Protein AF-A0A0F9CEY2-F1 (afdb_monomer_lite)

Sequence (272 aa):
MTRTRHDFRGGYATELAPEQMDANMVLLGRNYHYKGALKKRPGWTNLSTHATSNKTSRGHERVFINGAWTTITAFDISGSVKFWRGDTGAYTEITDEDSAAFTWTTGTNVEMVAFGDKVLCVNGTDKPVVIYYDSAFIVKDLEQYDVRTRGNDEWYAGQWDDSETPEFVDDTTDAQSTTENDFAIATATNNDGFYVAGVAPFTKVTLKGATDLGATIVATYEYYAGNGTWTAVTLVTTPDWIAAEADRTIEFNIPLDSAGALAWKKWGDVDP

Foldseek 3Di:
DDDDFDDQQFDDDDPDDPVPDDPVRRPDDPQWGDDPHTHRHQDDPPVDPDPPVFWDWQDWDWECAPNDTWIWTWIDGPQWTFIWIDDRPDIDTAEAPVNHGDTDGPDFHWDWDDDHQKIWIDGLGDAIWIWHDDPHTHIDHPVVPPPDDDDLVFKFKWKAQPPDVVRTDGDSVQQPDPPHPPRDQADPDPPIGMDMAGQDDDFKDKDAFDAAPDDDDDDFAWAQFPVRDTDGFDWPDAFDNHDGTGITMTGGDQDADPVRHGGGDHPVVDDD

Secondary structure (DSSP, 8-state):
---PPP--SS----SS-GGGS-TTTT-S--SEEESSSEEEPP--GGGS----TTEEEEEEEEEEETTEEEEEEEEEETTEEEEEEE-SS-EEEPB-TTSPPP-EETTPPPEEEEETTEEEEE-SSSPPEEEEESSSEEEEEGGGG--PPPPGGGEEEEEE-TTSSSSEEE-HHHHH-SS-----S--SSTT-EEEEEESS--SEEEEEEEPP--S------EEEBTTS-EEE--EEE---SSSSSEEEEEEEPPPB-TTSSB-BPPTTSS--

pLDDT: mean 77.73, std 18.39, range [31.81, 95.25]

Radius of gyration: 25.57 Å; chains: 1; bounding box: 52×46×78 Å

Organism: NCBI:txid412755

Structure (mmCIF, N/CA/C/O backbone):
data_AF-A0A0F9CEY2-F1
#
_entry.id   AF-A0A0F9CEY2-F1
#
loop_
_atom_site.group_PDB
_atom_site.id
_atom_site.type_symbol
_atom_site.label_atom_id
_atom_site.label_alt_id
_atom_site.label_comp_id
_atom_site.label_asym_id
_atom_site.label_entity_id
_atom_site.label_seq_id
_atom_site.pdbx_PDB_ins_code
_atom_site.Cartn_x
_atom_site.Cartn_y
_atom_site.Cartn_z
_atom_site.occupancy
_atom_site.B_iso_or_equiv
_atom_site.auth_seq_id
_atom_site.auth_comp_id
_atom_site.auth_asym_id
_atom_site.auth_atom_id
_atom_site.pdbx_PDB_model_num
ATOM 1 N N . MET A 1 1 ? -0.622 13.822 -48.828 1.00 39.16 1 MET A N 1
ATOM 2 C CA . MET A 1 1 ? 0.612 14.494 -48.358 1.00 39.16 1 MET A CA 1
ATOM 3 C C . MET A 1 1 ? 1.117 13.776 -47.118 1.00 39.16 1 MET A C 1
ATOM 5 O O . MET A 1 1 ? 0.512 13.895 -46.059 1.00 39.16 1 MET A O 1
ATOM 9 N N . THR A 1 2 ? 2.177 12.988 -47.252 1.00 31.81 2 THR A N 1
ATOM 10 C CA . THR A 1 2 ? 2.773 12.237 -46.141 1.00 31.81 2 THR A CA 1
ATOM 11 C C . THR A 1 2 ? 3.726 13.174 -45.406 1.00 31.81 2 THR A C 1
ATOM 13 O O . THR A 1 2 ? 4.768 13.533 -45.941 1.00 31.81 2 THR A O 1
ATOM 16 N N . ARG A 1 3 ? 3.346 13.661 -44.218 1.00 35.75 3 ARG A N 1
ATOM 17 C CA . ARG A 1 3 ? 4.235 14.505 -43.406 1.00 35.75 3 ARG A CA 1
ATOM 18 C C . ARG A 1 3 ? 5.313 13.625 -42.777 1.00 35.75 3 ARG A C 1
ATOM 20 O O . ARG A 1 3 ? 5.014 12.837 -41.879 1.00 35.75 3 ARG A O 1
ATOM 27 N N . THR A 1 4 ? 6.546 13.767 -43.249 1.00 32.16 4 THR A N 1
ATOM 28 C CA . THR A 1 4 ? 7.739 13.161 -42.652 1.00 32.16 4 THR A CA 1
ATOM 29 C C . THR A 1 4 ? 7.892 13.683 -41.222 1.00 32.16 4 THR A C 1
ATOM 31 O O . THR A 1 4 ? 7.909 14.893 -40.999 1.00 32.16 4 THR A O 1
ATOM 34 N N . ARG A 1 5 ? 7.927 12.787 -40.229 1.00 37.84 5 ARG A N 1
ATOM 35 C CA . ARG A 1 5 ? 8.203 13.158 -38.833 1.00 37.84 5 ARG A CA 1
ATOM 36 C C . ARG A 1 5 ? 9.712 13.102 -38.615 1.00 37.84 5 ARG A C 1
ATOM 38 O O . ARG A 1 5 ? 10.318 12.075 -38.897 1.00 37.84 5 ARG A O 1
ATOM 45 N N . HIS A 1 6 ? 10.291 14.182 -38.105 1.00 37.78 6 HIS A N 1
ATOM 46 C CA . HIS A 1 6 ? 11.695 14.220 -37.706 1.00 37.78 6 HIS A CA 1
ATOM 47 C C . HIS A 1 6 ? 11.825 13.626 -36.292 1.00 37.78 6 HIS A C 1
ATOM 49 O O . HIS A 1 6 ? 11.195 14.118 -35.352 1.00 37.78 6 HIS A O 1
ATOM 55 N N . ASP A 1 7 ? 12.567 12.522 -36.155 1.00 36.16 7 ASP A N 1
ATOM 56 C CA . ASP A 1 7 ? 12.876 11.892 -34.864 1.00 36.16 7 ASP A CA 1
ATOM 57 C C . ASP A 1 7 ? 13.994 12.693 -34.188 1.00 36.16 7 ASP A C 1
ATOM 59 O O . ASP A 1 7 ? 15.142 12.656 -34.622 1.00 36.16 7 ASP A O 1
ATOM 63 N N . PHE A 1 8 ? 13.650 13.441 -33.140 1.00 38.31 8 PHE A N 1
ATOM 64 C CA . PHE A 1 8 ? 14.632 14.119 -32.299 1.00 38.31 8 PHE A CA 1
ATOM 65 C C . PHE A 1 8 ? 15.052 13.167 -31.183 1.00 38.31 8 PHE A C 1
ATOM 67 O O . PHE A 1 8 ? 14.275 12.877 -30.269 1.00 38.31 8 PHE A O 1
ATOM 74 N N . ARG A 1 9 ? 16.287 12.671 -31.265 1.00 39.12 9 ARG A N 1
ATOM 75 C CA . ARG A 1 9 ? 16.972 12.003 -30.156 1.00 39.12 9 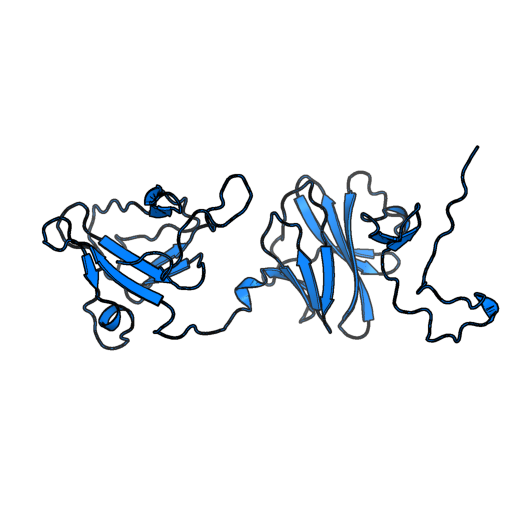ARG A CA 1
ATOM 76 C C . ARG A 1 9 ? 17.991 12.994 -29.608 1.00 39.12 9 ARG A C 1
ATOM 78 O O . ARG A 1 9 ? 19.112 13.054 -30.091 1.00 39.12 9 ARG A O 1
ATOM 85 N N . GLY A 1 10 ? 17.548 13.791 -28.641 1.00 38.22 10 GLY A N 1
ATOM 86 C CA . GLY A 1 10 ? 18.331 14.872 -28.045 1.00 38.22 10 GLY A CA 1
ATOM 87 C C . GLY A 1 10 ? 17.910 16.242 -28.574 1.00 38.22 10 GLY A C 1
ATOM 88 O O . GLY A 1 10 ? 17.821 16.462 -29.777 1.00 38.22 10 GLY A O 1
ATOM 89 N N . GLY A 1 11 ? 17.599 17.153 -27.659 1.00 35.53 11 GLY A N 1
ATOM 90 C CA . GLY A 1 11 ? 17.284 18.537 -27.987 1.00 35.53 11 GLY A CA 1
ATOM 91 C C . GLY A 1 11 ? 16.833 19.312 -26.755 1.00 35.53 11 GLY A C 1
ATOM 92 O O . GLY A 1 11 ? 15.718 19.118 -26.278 1.00 35.53 11 GLY A O 1
ATOM 93 N N . TYR A 1 12 ? 17.712 20.182 -26.261 1.00 36.62 12 TYR A N 1
ATOM 94 C CA . TYR A 1 12 ? 17.346 21.420 -25.572 1.00 36.62 12 TYR A CA 1
ATOM 95 C C . TYR A 1 12 ? 17.364 22.536 -26.630 1.00 36.62 12 TYR A C 1
ATOM 97 O O . TYR A 1 12 ? 18.170 22.471 -27.558 1.00 36.62 12 TYR A O 1
ATOM 105 N N . ALA A 1 13 ? 16.470 23.521 -26.539 1.00 38.91 13 ALA A N 1
ATOM 106 C CA . ALA A 1 13 ? 16.423 24.618 -27.504 1.00 38.91 13 ALA A CA 1
ATOM 107 C C . ALA A 1 13 ? 17.595 25.585 -27.264 1.00 38.91 13 ALA A C 1
ATOM 109 O O . ALA A 1 13 ? 17.618 26.304 -26.267 1.00 38.91 13 ALA A O 1
ATOM 110 N N . THR A 1 14 ? 18.557 25.604 -28.182 1.00 44.78 14 THR A N 1
ATOM 111 C CA . THR A 1 14 ? 19.562 26.666 -28.322 1.00 44.78 14 THR A CA 1
ATOM 112 C C . THR A 1 14 ? 19.510 27.174 -29.767 1.00 44.78 14 THR A C 1
ATOM 114 O O . THR A 1 14 ? 19.029 26.465 -30.651 1.00 44.78 14 THR A O 1
ATOM 117 N N . GLU A 1 15 ? 19.976 28.397 -30.031 1.00 49.69 15 GLU A N 1
ATOM 118 C CA . GLU A 1 15 ? 20.070 28.939 -31.402 1.00 49.69 15 GLU A CA 1
ATOM 119 C C . GLU A 1 15 ? 21.234 28.339 -32.221 1.00 49.69 15 GLU A C 1
ATOM 121 O O . GLU A 1 15 ? 21.529 28.805 -33.320 1.00 49.69 15 GLU A O 1
ATOM 126 N N . LEU A 1 16 ? 21.921 27.315 -31.703 1.00 46.47 16 LEU A N 1
ATOM 127 C CA . LEU A 1 16 ? 23.060 26.686 -32.370 1.00 46.47 16 LEU A CA 1
ATOM 128 C C . LEU A 1 16 ? 22.593 25.607 -33.353 1.00 46.47 16 LEU A C 1
ATOM 130 O O . LEU A 1 16 ? 21.707 24.807 -33.047 1.00 46.47 16 LEU A O 1
ATOM 134 N N . ALA A 1 17 ? 23.219 25.564 -34.530 1.00 49.25 17 ALA A N 1
ATOM 135 C CA . ALA A 1 17 ? 22.967 24.513 -35.508 1.00 49.25 17 ALA A CA 1
ATOM 136 C C . ALA A 1 17 ? 23.502 23.150 -35.002 1.00 49.25 17 ALA A C 1
ATOM 138 O O . ALA A 1 17 ? 24.504 23.125 -34.278 1.00 49.25 17 ALA A O 1
ATOM 139 N N . PRO A 1 18 ? 22.874 22.013 -35.368 1.00 43.81 18 PRO A N 1
ATOM 140 C CA . PRO A 1 18 ? 23.231 20.684 -34.854 1.00 43.81 18 PRO A CA 1
ATOM 141 C C . PRO A 1 18 ? 24.704 20.293 -35.032 1.00 43.81 18 PRO A C 1
ATOM 143 O O . PRO A 1 18 ? 25.243 19.537 -34.230 1.00 43.81 18 PRO A O 1
ATOM 146 N N . GLU A 1 19 ? 25.370 20.813 -36.062 1.00 45.94 19 GLU A N 1
ATOM 147 C CA . GLU A 1 19 ? 26.774 20.538 -36.383 1.00 45.94 19 GLU A CA 1
ATOM 148 C C . GLU A 1 19 ? 27.761 21.267 -35.454 1.00 45.94 19 GLU A C 1
ATOM 150 O O . GLU A 1 19 ? 28.958 20.993 -35.489 1.00 45.94 19 GLU A O 1
ATOM 155 N N . GLN A 1 20 ? 27.267 22.206 -34.641 1.00 46.94 20 GLN A N 1
ATOM 156 C CA . GLN A 1 20 ? 28.054 23.069 -33.755 1.00 46.94 20 GLN A CA 1
ATOM 157 C C . GLN A 1 20 ? 27.876 22.721 -32.268 1.00 46.94 20 GLN A C 1
ATOM 159 O O . GLN A 1 20 ? 28.385 23.436 -31.408 1.00 46.94 20 GLN A O 1
ATOM 164 N N . MET A 1 21 ? 27.132 21.657 -31.952 1.00 47.72 21 MET A N 1
ATOM 165 C CA . MET A 1 21 ? 26.915 21.203 -30.577 1.00 47.72 21 MET A CA 1
ATOM 166 C C . MET A 1 21 ? 28.022 20.236 -30.140 1.00 47.72 21 MET A C 1
ATOM 168 O O . MET A 1 21 ? 28.299 19.254 -30.829 1.00 47.72 21 MET A O 1
ATOM 172 N N . ASP A 1 22 ? 28.607 20.462 -28.961 1.00 49.66 22 ASP A N 1
ATOM 173 C CA . ASP A 1 22 ? 29.559 19.520 -28.367 1.00 49.66 22 ASP A CA 1
ATOM 174 C C . ASP A 1 22 ? 28.869 18.197 -27.981 1.00 49.66 22 ASP A C 1
ATOM 176 O O . ASP A 1 22 ? 27.700 18.161 -27.581 1.00 49.66 22 ASP A O 1
ATOM 180 N N . ALA A 1 23 ? 29.604 17.082 -28.069 1.00 43.69 23 ALA A N 1
ATOM 181 C CA . ALA A 1 23 ? 29.079 15.715 -27.921 1.00 43.69 23 ALA A CA 1
ATOM 182 C C . ALA A 1 23 ? 28.351 15.433 -26.584 1.00 43.69 23 ALA A C 1
ATOM 184 O O . ALA A 1 23 ? 27.568 14.491 -26.475 1.00 43.69 23 ALA A O 1
ATOM 185 N N . ASN A 1 24 ? 28.589 16.252 -25.563 1.00 45.12 24 ASN A N 1
ATOM 186 C CA . ASN A 1 24 ? 28.015 16.172 -24.220 1.00 45.12 24 ASN A CA 1
ATOM 187 C C . ASN A 1 24 ? 26.761 17.051 -24.015 1.00 45.12 24 ASN A C 1
ATOM 189 O O . ASN A 1 24 ? 26.101 16.915 -22.986 1.00 45.12 24 ASN A O 1
ATOM 193 N N . MET A 1 25 ? 26.370 17.888 -24.984 1.00 39.31 25 MET A N 1
ATOM 194 C CA . MET A 1 25 ? 25.171 18.744 -24.897 1.00 39.31 25 MET A CA 1
ATOM 195 C C . MET A 1 25 ? 23.859 18.055 -25.331 1.00 39.31 25 MET A C 1
ATOM 197 O O . MET A 1 25 ? 22.776 18.618 -25.187 1.00 39.31 25 MET A O 1
ATOM 201 N N . VAL A 1 26 ? 23.918 16.818 -25.833 1.00 44.41 26 VAL A N 1
ATOM 202 C CA . VAL A 1 26 ? 22.784 16.107 -26.471 1.00 44.41 26 VAL A CA 1
ATOM 203 C C . VAL A 1 26 ? 21.922 15.297 -25.469 1.00 44.41 26 VAL A C 1
ATOM 205 O O . VAL A 1 26 ? 20.919 14.682 -25.832 1.00 44.41 26 VAL A O 1
ATOM 208 N N . LEU A 1 27 ? 22.259 15.293 -24.174 1.00 42.91 27 LEU A N 1
ATOM 209 C CA . LEU A 1 27 ? 21.882 14.208 -23.251 1.00 42.91 27 LEU A CA 1
ATOM 210 C C . LEU A 1 27 ? 20.655 14.402 -22.332 1.00 42.91 27 LEU A C 1
ATOM 212 O O . LEU A 1 27 ? 20.533 13.650 -21.367 1.00 42.91 27 LEU A O 1
ATOM 216 N N . LEU A 1 28 ? 19.713 15.323 -22.586 1.00 47.03 28 LEU A N 1
ATOM 217 C CA . LEU A 1 28 ? 18.600 15.551 -21.626 1.00 47.03 28 LEU A CA 1
ATOM 218 C C . LEU A 1 28 ? 17.163 15.446 -22.167 1.00 47.03 28 LEU A C 1
ATOM 220 O O . LEU A 1 28 ? 16.214 15.483 -21.390 1.00 47.03 28 LEU A O 1
ATOM 224 N N . GLY A 1 29 ? 16.962 15.208 -23.464 1.00 46.03 29 GLY A N 1
ATOM 225 C CA . GLY A 1 29 ? 15.627 14.969 -24.029 1.00 46.03 29 GLY A CA 1
ATOM 226 C C . GLY A 1 29 ? 15.275 13.482 -24.121 1.00 46.03 29 GLY A C 1
ATOM 227 O O . GLY A 1 29 ? 15.219 12.948 -25.228 1.00 46.03 29 GLY A O 1
ATOM 228 N N . ARG A 1 30 ? 15.063 12.781 -22.998 1.00 51.09 30 ARG A N 1
ATOM 229 C CA . ARG A 1 30 ? 14.634 11.366 -23.029 1.00 51.09 30 ARG A CA 1
ATOM 230 C C . ARG A 1 30 ? 13.117 11.265 -23.171 1.00 51.09 30 ARG A C 1
ATOM 232 O O . ARG A 1 30 ? 12.389 11.850 -22.388 1.00 51.09 30 ARG A O 1
ATOM 239 N N . ASN A 1 31 ? 12.644 10.487 -24.144 1.00 55.38 31 ASN A N 1
ATOM 240 C CA . ASN A 1 31 ? 11.231 10.116 -24.286 1.00 55.38 31 ASN A CA 1
ATOM 241 C C . ASN A 1 31 ? 10.250 11.255 -24.657 1.00 55.38 31 ASN A C 1
ATOM 243 O O . ASN A 1 31 ? 9.081 11.226 -24.284 1.00 55.38 31 ASN A O 1
ATOM 247 N N . TYR A 1 32 ? 10.687 12.232 -25.460 1.00 56.97 32 TYR A N 1
ATOM 248 C CA . TYR A 1 32 ? 9.828 13.296 -26.006 1.00 56.97 32 TYR A CA 1
ATOM 249 C C . TYR A 1 32 ? 9.826 13.289 -27.542 1.00 56.97 32 TYR A C 1
ATOM 251 O O . TYR A 1 32 ? 10.777 12.836 -28.180 1.00 56.97 32 TYR A O 1
ATOM 259 N N . HIS A 1 33 ? 8.738 13.737 -28.167 1.00 56.56 33 HIS A N 1
ATOM 260 C CA . HIS A 1 33 ? 8.679 14.024 -29.602 1.00 56.56 33 HIS A CA 1
ATOM 261 C C . HIS A 1 33 ? 8.059 15.402 -29.836 1.00 56.56 33 HIS A C 1
ATOM 263 O O . HIS A 1 33 ? 7.242 15.874 -29.043 1.00 56.56 33 HIS A O 1
ATOM 269 N N . TYR A 1 34 ? 8.431 16.046 -30.940 1.00 45.72 34 TYR A N 1
ATOM 270 C CA . TYR A 1 34 ? 7.903 17.356 -31.299 1.00 45.72 34 TYR A CA 1
ATOM 271 C C . TYR A 1 34 ? 6.714 17.226 -32.264 1.00 45.72 34 TYR A C 1
ATOM 273 O O . TYR A 1 34 ? 6.830 16.645 -33.345 1.00 45.72 34 TYR A O 1
ATOM 281 N N . LYS A 1 35 ? 5.550 17.764 -31.872 1.00 49.78 35 LYS A N 1
ATOM 282 C CA . LYS A 1 35 ? 4.330 17.850 -32.704 1.00 49.78 35 LYS A CA 1
ATOM 283 C C . LYS A 1 35 ? 3.583 19.155 -32.406 1.00 49.78 35 LYS A C 1
ATOM 285 O O . LYS A 1 35 ? 2.528 19.138 -31.774 1.00 49.78 35 LYS A O 1
ATOM 290 N N . GLY A 1 36 ? 4.170 20.286 -32.804 1.00 49.84 36 GLY A N 1
ATOM 291 C CA . GLY A 1 36 ? 3.664 21.639 -32.508 1.00 49.84 36 GLY A CA 1
ATOM 292 C C . GLY A 1 36 ? 3.929 22.121 -31.072 1.00 49.84 36 GLY A C 1
ATOM 293 O O . GLY A 1 36 ? 3.806 23.304 -30.797 1.00 49.84 36 GLY A O 1
ATOM 294 N N . ALA A 1 37 ? 4.329 21.214 -30.182 1.00 44.78 37 ALA A N 1
ATOM 295 C CA . ALA A 1 37 ? 4.923 21.449 -28.869 1.00 44.78 37 ALA A CA 1
ATOM 296 C C . ALA A 1 37 ? 5.774 20.216 -28.509 1.00 44.78 37 ALA A C 1
ATOM 298 O O . ALA A 1 37 ? 5.603 19.151 -29.126 1.00 44.78 37 ALA A O 1
ATOM 299 N N . LEU A 1 38 ? 6.672 20.341 -27.527 1.00 50.62 38 LEU A N 1
ATOM 300 C CA . LEU A 1 38 ? 7.371 19.189 -26.956 1.00 50.62 38 LEU A CA 1
ATOM 301 C C . LEU A 1 38 ? 6.352 18.336 -26.186 1.00 50.62 38 LEU A C 1
ATOM 303 O O . LEU A 1 38 ? 5.712 18.823 -25.258 1.00 50.62 38 LEU A O 1
ATOM 307 N N . LYS A 1 39 ? 6.159 17.077 -26.590 1.00 51.56 39 LYS A N 1
ATOM 308 C CA . LYS A 1 39 ? 5.229 16.146 -25.935 1.00 51.56 39 LYS A CA 1
ATOM 309 C C . LYS A 1 39 ? 5.971 14.904 -25.469 1.00 51.56 39 LYS A C 1
ATOM 311 O O . LYS A 1 39 ? 6.733 14.326 -26.246 1.00 51.56 39 LYS A O 1
ATOM 316 N N . LYS A 1 40 ? 5.721 14.469 -24.229 1.00 53.75 40 LYS A N 1
ATOM 317 C CA . LYS A 1 40 ? 6.181 13.163 -23.729 1.00 53.75 40 LYS A CA 1
ATOM 318 C C . LYS A 1 40 ? 5.612 12.084 -24.654 1.00 53.75 40 LYS A C 1
ATOM 320 O O . LYS A 1 40 ? 4.450 12.166 -25.062 1.00 53.75 40 LYS A O 1
ATOM 325 N N . ARG A 1 41 ? 6.443 11.146 -25.108 1.00 54.72 41 ARG A N 1
ATOM 326 C CA . ARG A 1 41 ? 6.021 10.062 -26.004 1.00 54.72 41 ARG A CA 1
ATOM 327 C C . ARG A 1 41 ? 5.083 9.145 -25.202 1.00 54.72 41 ARG A C 1
ATOM 329 O O . ARG A 1 41 ? 5.541 8.580 -24.215 1.00 54.72 41 ARG A O 1
ATOM 336 N N . PRO A 1 42 ? 3.808 8.955 -25.597 1.00 49.31 42 PRO A N 1
ATOM 337 C CA . PRO A 1 42 ? 3.097 7.750 -25.181 1.00 49.31 42 PRO A CA 1
ATOM 338 C C . PRO A 1 42 ? 3.871 6.560 -25.760 1.00 49.31 42 PRO A C 1
ATOM 340 O O . PRO A 1 42 ? 4.334 6.659 -26.902 1.00 49.31 42 PRO A O 1
ATOM 343 N N . GLY A 1 43 ? 4.078 5.505 -24.963 1.00 49.22 43 GLY A N 1
ATOM 344 C CA . GLY A 1 43 ? 4.966 4.374 -25.266 1.00 49.22 43 GLY A CA 1
ATOM 345 C C . GLY A 1 43 ? 4.998 4.016 -26.754 1.00 49.22 43 GLY A C 1
ATOM 346 O O . GLY A 1 43 ? 4.027 3.511 -27.312 1.00 49.22 43 GLY A O 1
ATOM 347 N N . TRP A 1 44 ? 6.098 4.351 -27.435 1.00 42.53 44 TRP A N 1
ATOM 348 C CA . TRP A 1 44 ? 6.232 4.107 -28.869 1.00 42.53 44 TRP A CA 1
ATOM 349 C C . TRP A 1 44 ? 6.649 2.652 -29.094 1.00 42.53 44 TRP A C 1
ATOM 351 O O . TRP A 1 44 ? 7.770 2.263 -28.781 1.00 42.53 44 TRP A O 1
ATOM 361 N N . THR A 1 45 ? 5.750 1.867 -29.681 1.00 41.59 45 THR A N 1
ATOM 362 C CA . THR A 1 45 ? 5.891 0.435 -30.000 1.00 41.59 45 THR A CA 1
ATOM 363 C C . THR A 1 45 ? 6.927 0.109 -31.084 1.00 41.59 45 THR A C 1
ATOM 365 O O . THR A 1 45 ? 7.171 -1.059 -31.347 1.00 41.59 45 THR A O 1
ATOM 368 N N . ASN A 1 46 ? 7.545 1.105 -31.730 1.00 35.12 46 ASN A N 1
ATOM 369 C CA . ASN A 1 46 ? 8.363 0.884 -32.935 1.00 35.12 46 ASN A CA 1
ATOM 370 C C . ASN A 1 46 ? 9.876 0.766 -32.674 1.00 35.12 46 ASN A C 1
ATOM 372 O O . ASN A 1 46 ? 10.638 0.625 -33.628 1.00 35.12 46 ASN A O 1
ATOM 376 N N . LEU A 1 47 ? 10.330 0.843 -31.417 1.00 38.81 47 LEU A N 1
ATOM 377 C CA . LEU A 1 47 ? 11.735 0.583 -31.059 1.00 38.81 47 LEU A CA 1
ATOM 378 C C . LEU A 1 47 ? 12.003 -0.872 -30.657 1.00 38.81 47 LEU A C 1
ATOM 380 O O . LEU A 1 47 ? 13.160 -1.234 -30.466 1.00 38.81 47 LEU A O 1
ATOM 384 N N . SER A 1 48 ? 10.974 -1.717 -30.591 1.00 41.44 48 SER A N 1
ATOM 385 C CA . SER A 1 48 ? 11.149 -3.161 -30.523 1.00 41.44 48 SER A CA 1
ATOM 386 C C . SER A 1 48 ? 10.459 -3.796 -31.724 1.00 41.44 48 SER A C 1
ATOM 388 O O . SER A 1 48 ? 9.305 -3.521 -32.038 1.00 41.44 48 SER A O 1
ATOM 390 N N . THR A 1 49 ? 11.149 -4.695 -32.411 1.00 37.88 49 THR A N 1
ATOM 391 C CA . THR A 1 49 ? 10.574 -5.615 -33.404 1.00 37.88 49 THR A CA 1
ATOM 392 C C . THR A 1 49 ? 9.664 -6.664 -32.744 1.00 37.88 49 THR A C 1
ATOM 394 O O . THR A 1 49 ? 9.561 -7.798 -33.199 1.00 37.88 49 THR A O 1
ATOM 397 N N . HIS A 1 50 ? 8.997 -6.318 -31.643 1.00 46.50 50 HIS A N 1
ATOM 398 C CA . HIS A 1 50 ? 8.139 -7.206 -30.871 1.00 46.50 50 HIS A CA 1
ATOM 399 C C . HIS A 1 50 ? 6.680 -6.786 -30.989 1.00 46.50 50 HIS A C 1
ATOM 401 O O . HIS A 1 50 ? 5.980 -6.539 -30.012 1.00 46.50 50 HIS A O 1
ATOM 407 N N . ALA A 1 51 ? 6.194 -6.856 -32.224 1.00 42.06 51 ALA A N 1
ATOM 408 C CA . ALA A 1 51 ? 4.843 -7.328 -32.461 1.00 42.06 51 ALA A CA 1
ATOM 409 C C . ALA A 1 51 ? 4.780 -8.829 -32.105 1.00 42.06 51 ALA A C 1
ATOM 411 O O . ALA A 1 51 ? 4.725 -9.687 -32.977 1.00 42.06 51 ALA A O 1
ATOM 412 N N . THR A 1 52 ? 4.791 -9.167 -30.812 1.00 49.06 52 THR A N 1
ATOM 413 C CA . THR A 1 52 ? 3.934 -10.292 -30.415 1.00 49.06 52 THR A CA 1
ATOM 414 C C . THR A 1 52 ? 2.539 -9.693 -30.402 1.00 49.06 52 THR A C 1
ATOM 416 O O . THR A 1 52 ? 2.340 -8.650 -29.785 1.00 49.06 52 THR A O 1
ATOM 419 N N . SER A 1 53 ? 1.607 -10.260 -31.162 1.00 56.44 53 SER A N 1
ATOM 420 C CA . SER A 1 53 ? 0.318 -9.652 -31.538 1.00 56.44 53 SER A CA 1
ATOM 421 C C . SER A 1 53 ? -0.571 -9.169 -30.376 1.00 56.44 53 SER A C 1
ATOM 423 O O . SER A 1 53 ? -1.613 -8.576 -30.626 1.00 56.44 53 SER A O 1
ATOM 425 N N . ASN A 1 54 ? -0.170 -9.405 -29.122 1.00 67.31 54 ASN A N 1
ATOM 426 C CA . ASN A 1 54 ? -0.990 -9.268 -27.923 1.00 67.31 54 ASN A CA 1
ATOM 427 C C . ASN A 1 54 ? -0.357 -8.384 -26.824 1.00 67.31 54 ASN A C 1
ATOM 429 O O . ASN A 1 54 ? -0.806 -8.452 -25.682 1.00 67.31 54 ASN A O 1
ATOM 433 N N . LYS A 1 55 ? 0.695 -7.600 -27.113 1.00 78.38 55 LYS A N 1
ATOM 434 C CA . LYS A 1 55 ? 1.330 -6.712 -2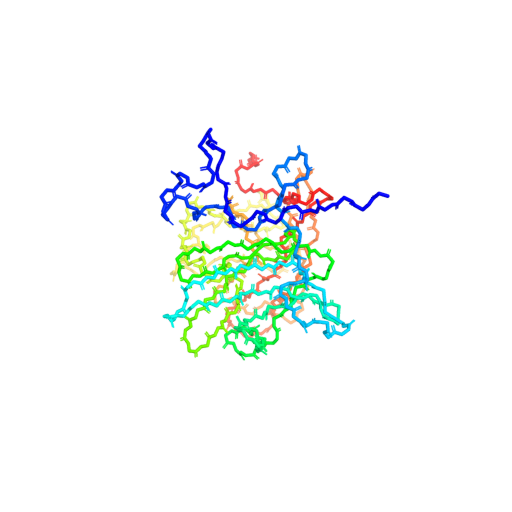6.116 1.00 78.38 55 LYS A CA 1
ATOM 435 C C . LYS A 1 55 ? 1.236 -5.247 -26.533 1.00 78.38 55 LYS A C 1
ATOM 437 O O . LYS A 1 55 ? 1.700 -4.881 -27.610 1.00 78.38 55 LYS A O 1
ATOM 442 N N . THR A 1 56 ? 0.704 -4.396 -25.657 1.00 83.62 56 THR A N 1
ATOM 443 C CA . THR A 1 56 ? 0.684 -2.935 -25.855 1.00 83.62 56 THR A CA 1
ATOM 444 C C . THR A 1 56 ? 1.632 -2.271 -24.865 1.00 83.62 56 THR A C 1
ATOM 446 O O . THR A 1 56 ? 1.488 -2.445 -23.661 1.00 83.62 56 THR A O 1
ATOM 449 N N . SER A 1 57 ? 2.618 -1.505 -25.340 1.00 84.38 57 SER A N 1
ATOM 450 C CA . SER A 1 57 ? 3.499 -0.750 -24.435 1.00 84.38 57 SER A CA 1
ATOM 451 C C . SER A 1 57 ? 2.728 0.371 -23.729 1.00 84.38 57 SER A C 1
ATOM 453 O O . SER A 1 57 ? 2.067 1.174 -24.386 1.00 84.38 57 SER A O 1
ATOM 455 N N . ARG A 1 58 ? 2.843 0.440 -22.399 1.00 87.12 58 ARG A N 1
ATOM 456 C CA . ARG A 1 58 ? 2.240 1.483 -21.550 1.00 87.12 58 ARG A CA 1
ATOM 457 C C . ARG A 1 58 ? 3.247 2.495 -21.012 1.00 87.12 58 ARG A C 1
ATOM 459 O O . ARG A 1 58 ? 2.869 3.627 -20.733 1.00 87.12 58 ARG A O 1
ATOM 466 N N . GLY A 1 59 ? 4.520 2.123 -20.924 1.00 82.62 59 GLY A N 1
ATOM 467 C CA . GLY A 1 59 ? 5.614 2.990 -20.488 1.00 82.62 59 GLY A CA 1
ATOM 468 C C . GLY A 1 59 ? 6.958 2.292 -20.650 1.00 82.62 59 GLY A C 1
ATOM 469 O O . GLY A 1 59 ? 7.005 1.065 -20.735 1.00 82.62 59 GLY A O 1
ATOM 470 N N . HIS A 1 60 ? 8.044 3.054 -20.731 1.00 85.56 60 HIS A N 1
ATOM 471 C CA . HIS A 1 60 ? 9.398 2.506 -20.697 1.00 85.56 60 HIS A CA 1
ATOM 472 C C . HIS A 1 60 ? 10.393 3.537 -20.168 1.00 85.56 60 HIS A C 1
ATOM 474 O O . HIS A 1 60 ? 10.214 4.735 -20.392 1.00 85.56 60 HIS A O 1
ATOM 480 N N . GLU A 1 61 ? 11.465 3.058 -19.545 1.00 84.69 61 GLU A N 1
ATOM 481 C CA . GLU A 1 61 ? 12.605 3.864 -19.111 1.00 84.69 61 GLU A CA 1
ATOM 482 C C . GLU A 1 61 ? 13.904 3.093 -19.339 1.00 84.69 61 GLU A C 1
ATOM 484 O O . GLU A 1 61 ? 13.966 1.874 -19.162 1.00 84.69 61 GLU A O 1
ATOM 489 N N . ARG A 1 62 ? 14.955 3.808 -19.752 1.00 84.38 62 ARG A N 1
ATOM 490 C CA . ARG A 1 62 ? 16.286 3.226 -19.934 1.00 84.38 62 ARG A CA 1
ATOM 491 C C . ARG A 1 62 ? 17.196 3.660 -18.796 1.00 84.38 62 ARG A C 1
ATOM 493 O O . ARG A 1 62 ? 17.497 4.843 -18.646 1.00 84.38 62 ARG A O 1
ATOM 500 N N . VAL A 1 63 ? 17.695 2.686 -18.051 1.00 84.44 63 VAL A N 1
ATOM 501 C CA . VAL A 1 63 ? 18.412 2.889 -16.791 1.00 84.44 63 VAL A CA 1
ATOM 502 C C . VAL A 1 63 ? 19.717 2.089 -16.781 1.00 84.44 63 VAL A C 1
ATOM 504 O O . VAL A 1 63 ? 19.842 1.085 -17.484 1.00 84.44 63 VAL A O 1
ATOM 507 N N . PHE A 1 64 ? 20.714 2.561 -16.034 1.00 86.06 64 PHE A N 1
ATOM 508 C CA . PHE A 1 64 ? 21.973 1.849 -15.822 1.00 86.06 64 PHE A CA 1
ATOM 509 C C . PHE A 1 64 ? 21.933 1.182 -14.445 1.00 86.06 64 PHE A C 1
ATOM 511 O O . PHE A 1 64 ? 22.058 1.861 -13.431 1.00 86.06 64 PHE A O 1
ATOM 518 N N . ILE A 1 65 ? 21.707 -0.131 -14.415 1.00 89.75 65 ILE A N 1
ATOM 519 C CA . ILE A 1 65 ? 21.545 -0.924 -13.187 1.00 89.75 65 ILE A CA 1
ATOM 520 C C . ILE A 1 65 ? 22.409 -2.175 -13.322 1.00 89.75 65 ILE A C 1
ATOM 522 O O . ILE A 1 65 ? 22.489 -2.753 -14.406 1.00 89.75 65 ILE A O 1
ATOM 526 N N . ASN A 1 66 ? 23.073 -2.583 -12.236 1.00 91.00 66 ASN A N 1
ATOM 527 C CA . ASN A 1 66 ? 23.961 -3.750 -12.217 1.00 91.00 66 ASN A CA 1
ATOM 528 C C . ASN A 1 66 ? 25.042 -3.716 -13.319 1.00 91.00 66 ASN A C 1
ATOM 530 O O . ASN A 1 66 ? 25.265 -4.680 -14.048 1.00 91.00 66 ASN A O 1
ATOM 534 N N . GLY A 1 67 ? 25.670 -2.553 -13.509 1.00 87.38 67 GLY A N 1
ATOM 535 C CA . GLY A 1 67 ? 26.747 -2.384 -14.489 1.00 87.38 67 GLY A CA 1
ATOM 536 C C . GLY A 1 67 ? 26.317 -2.462 -15.961 1.00 87.38 67 GLY A C 1
ATOM 537 O O . GLY A 1 67 ? 27.185 -2.452 -16.834 1.00 87.38 67 GLY A O 1
ATOM 538 N N . ALA A 1 68 ? 25.014 -2.514 -16.263 1.00 86.62 68 ALA A N 1
ATOM 539 C CA . ALA A 1 68 ? 24.506 -2.637 -17.625 1.00 86.62 68 ALA A CA 1
ATOM 540 C C . ALA A 1 68 ? 23.359 -1.659 -17.921 1.00 86.62 68 ALA A C 1
ATOM 542 O O . ALA A 1 68 ? 22.489 -1.385 -17.093 1.00 86.62 68 ALA A O 1
ATOM 543 N N . TRP A 1 69 ? 23.324 -1.154 -19.157 1.00 84.19 69 TRP A N 1
ATOM 544 C CA . TRP A 1 69 ? 22.174 -0.405 -19.661 1.00 84.19 69 TRP A CA 1
ATOM 545 C C . TRP A 1 69 ? 21.018 -1.358 -19.948 1.00 84.19 69 TRP A C 1
ATOM 547 O O . TRP A 1 69 ? 21.100 -2.160 -20.874 1.00 84.19 69 TRP A O 1
ATOM 557 N N . THR A 1 70 ? 19.923 -1.203 -19.212 1.00 85.50 70 THR A N 1
ATOM 558 C CA . THR A 1 70 ? 18.711 -2.015 -19.347 1.00 85.50 70 THR A CA 1
ATOM 559 C C . THR A 1 70 ? 17.527 -1.130 -19.717 1.00 85.50 70 THR A C 1
ATOM 561 O O . THR A 1 70 ? 17.431 0.017 -19.274 1.00 85.50 70 THR A O 1
ATOM 564 N N . THR A 1 71 ? 16.617 -1.650 -20.541 1.00 87.56 71 THR A N 1
ATOM 565 C CA . THR A 1 71 ? 15.327 -1.001 -20.794 1.00 87.56 71 THR A CA 1
ATOM 566 C C . THR A 1 71 ? 14.257 -1.695 -19.971 1.00 87.56 71 THR A C 1
ATOM 568 O O . THR A 1 71 ? 14.019 -2.887 -20.148 1.00 87.56 71 THR A O 1
ATOM 571 N N . ILE A 1 72 ? 13.601 -0.950 -19.091 1.00 90.88 72 ILE A N 1
ATOM 572 C CA . ILE A 1 72 ? 12.411 -1.399 -18.374 1.00 90.88 72 ILE A CA 1
ATOM 573 C C . ILE A 1 72 ? 11.199 -0.979 -19.194 1.00 90.88 72 ILE A C 1
ATOM 575 O O . ILE A 1 72 ? 11.150 0.134 -19.714 1.00 90.88 72 ILE A O 1
ATOM 579 N N . THR A 1 73 ? 10.241 -1.876 -19.391 1.00 89.56 73 THR A N 1
ATOM 580 C CA . THR A 1 73 ? 9.033 -1.616 -20.178 1.00 89.56 73 THR A CA 1
ATOM 581 C C . THR A 1 73 ? 7.819 -2.198 -19.475 1.00 89.56 73 THR A C 1
ATOM 583 O O . THR A 1 73 ? 7.814 -3.366 -19.101 1.00 89.56 73 THR A O 1
ATOM 586 N N . ALA A 1 74 ? 6.777 -1.385 -19.330 1.00 91.31 74 ALA A N 1
ATOM 587 C CA . ALA A 1 74 ? 5.458 -1.835 -18.923 1.00 91.31 74 ALA A CA 1
ATOM 588 C C . ALA A 1 74 ? 4.678 -2.258 -20.171 1.00 91.31 74 ALA A C 1
ATOM 590 O O . ALA A 1 74 ? 4.486 -1.458 -21.096 1.00 91.31 74 ALA A O 1
ATOM 591 N N . PHE A 1 75 ? 4.233 -3.509 -20.197 1.00 89.62 75 PHE A N 1
ATOM 592 C CA . PHE A 1 75 ? 3.378 -4.061 -21.237 1.00 89.62 75 PHE A CA 1
ATOM 593 C C . PHE A 1 75 ? 2.014 -4.397 -20.668 1.00 89.62 75 PHE A C 1
ATOM 595 O O . PHE A 1 75 ? 1.906 -5.112 -19.683 1.00 89.62 75 PHE A O 1
ATOM 602 N N . ASP A 1 76 ? 0.982 -3.936 -21.348 1.00 89.88 76 ASP A N 1
ATOM 603 C CA . ASP A 1 76 ? -0.370 -4.438 -21.195 1.00 89.88 76 ASP A CA 1
ATOM 604 C C . ASP A 1 76 ? -0.510 -5.721 -22.011 1.00 89.88 76 ASP A C 1
ATOM 606 O O . ASP A 1 76 ? -0.351 -5.711 -23.240 1.00 89.88 76 ASP A O 1
ATOM 610 N N . ILE A 1 77 ? -0.715 -6.829 -21.309 1.00 87.50 77 ILE A N 1
ATOM 611 C CA . ILE A 1 77 ? -0.774 -8.177 -21.857 1.00 87.50 77 ILE A CA 1
ATOM 612 C C . ILE A 1 77 ? -1.832 -8.975 -21.098 1.00 87.50 77 ILE A C 1
ATOM 614 O O . ILE A 1 77 ? -1.824 -9.040 -19.873 1.00 87.50 77 ILE A O 1
ATOM 618 N N . SER A 1 78 ? -2.746 -9.601 -21.839 1.00 86.56 78 SER A N 1
ATOM 619 C CA . SER A 1 78 ? -3.775 -10.483 -21.269 1.00 86.56 78 SER A CA 1
ATOM 620 C C . SER A 1 78 ? -4.638 -9.839 -20.167 1.00 86.56 78 SER A C 1
ATOM 622 O O . SER A 1 78 ? -5.068 -10.530 -19.252 1.00 86.56 78 SER A O 1
ATOM 624 N N . GLY A 1 79 ? -4.907 -8.531 -20.256 1.00 87.94 79 GLY A N 1
ATOM 625 C CA . GLY A 1 79 ? -5.771 -7.821 -19.303 1.00 87.94 79 GLY A CA 1
ATOM 626 C C . GLY A 1 79 ? -5.061 -7.269 -18.065 1.00 87.94 79 GLY A C 1
ATOM 627 O O . GLY A 1 79 ? -5.732 -6.808 -17.146 1.00 87.94 79 GLY A O 1
ATOM 628 N N . SER A 1 80 ? -3.726 -7.267 -18.037 1.00 91.50 80 SER A N 1
ATOM 629 C CA . SER A 1 80 ? -2.946 -6.660 -16.954 1.00 91.50 80 SER A CA 1
ATOM 630 C C . SER A 1 80 ? -1.702 -5.959 -17.485 1.00 91.50 80 SER A C 1
ATOM 632 O O . SER A 1 80 ? -1.112 -6.375 -18.485 1.00 91.50 80 SER A O 1
ATOM 634 N N . VAL A 1 81 ? -1.265 -4.911 -16.788 1.00 92.06 81 VAL A N 1
ATOM 635 C CA . VAL A 1 81 ? 0.037 -4.286 -17.024 1.00 92.06 81 VAL A CA 1
ATOM 636 C C . VAL A 1 81 ? 1.103 -5.028 -16.223 1.00 92.06 81 VAL A C 1
ATOM 638 O O . VAL A 1 81 ? 0.978 -5.201 -15.016 1.00 92.06 81 VAL A O 1
ATOM 641 N N . LYS A 1 82 ? 2.156 -5.470 -16.907 1.00 93.75 82 LYS A N 1
ATOM 642 C CA . LYS A 1 82 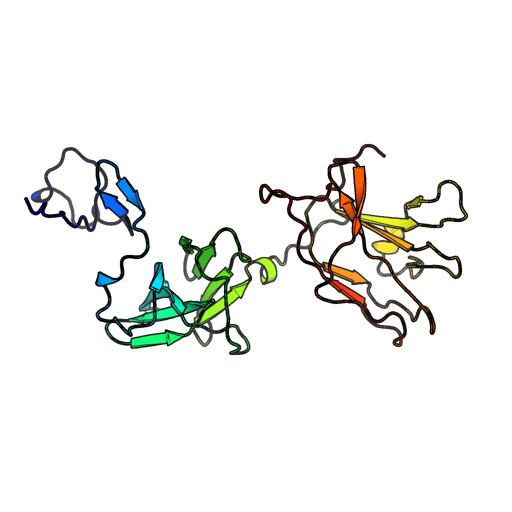? 3.302 -6.193 -16.347 1.00 93.75 82 LYS A CA 1
ATOM 643 C C . LYS A 1 82 ? 4.608 -5.514 -16.724 1.00 93.75 82 LYS A C 1
ATOM 645 O O . LYS A 1 82 ? 4.708 -4.910 -17.795 1.00 93.75 82 LYS A O 1
ATOM 650 N N . PHE A 1 83 ? 5.633 -5.674 -15.897 1.00 94.06 83 PHE A N 1
ATOM 651 C CA . PHE A 1 83 ? 6.947 -5.083 -16.134 1.00 94.06 83 PHE A CA 1
ATOM 652 C C . PHE A 1 83 ? 7.910 -6.099 -16.723 1.00 94.06 83 PHE A C 1
ATOM 654 O O . PHE A 1 83 ? 7.920 -7.268 -16.356 1.00 94.06 83 PHE A O 1
ATOM 661 N N . TRP A 1 84 ? 8.715 -5.648 -17.673 1.00 93.06 84 TRP A N 1
ATOM 662 C CA . TRP A 1 84 ? 9.699 -6.467 -18.356 1.00 93.06 84 TRP A CA 1
ATOM 663 C C . TRP A 1 84 ? 11.005 -5.697 -18.443 1.00 93.06 84 TRP A C 1
ATOM 665 O O . TRP A 1 84 ? 11.010 -4.502 -18.744 1.00 93.06 84 TRP A O 1
ATOM 675 N N . ARG A 1 85 ? 12.119 -6.390 -18.235 1.00 91.38 85 ARG A N 1
ATOM 676 C CA . ARG A 1 85 ? 13.443 -5.885 -18.592 1.00 91.38 85 ARG A CA 1
ATOM 677 C C . ARG A 1 85 ? 13.811 -6.413 -19.961 1.00 91.38 85 ARG A C 1
ATOM 679 O O . ARG A 1 85 ? 13.516 -7.566 -20.252 1.00 91.38 85 ARG A O 1
ATOM 686 N N . GLY A 1 86 ? 14.477 -5.615 -20.776 1.00 81.75 86 GLY A N 1
ATOM 687 C CA . GLY A 1 86 ? 15.014 -6.095 -22.037 1.00 81.75 86 GLY A CA 1
ATOM 688 C C . GLY A 1 86 ? 16.297 -5.404 -22.456 1.00 81.75 86 GLY A C 1
ATOM 689 O O . GLY A 1 86 ? 16.552 -4.240 -22.118 1.00 81.75 86 GLY A O 1
ATOM 690 N N . ASP A 1 87 ? 17.084 -6.155 -23.212 1.00 68.56 87 ASP A N 1
ATOM 691 C CA . ASP A 1 87 ? 18.202 -5.680 -24.012 1.00 68.56 87 ASP A CA 1
ATOM 692 C C . ASP A 1 87 ? 17.876 -5.839 -25.508 1.00 68.56 87 ASP A C 1
ATOM 694 O O . ASP A 1 87 ? 16.715 -5.987 -25.901 1.00 68.56 87 ASP A O 1
ATOM 698 N N . THR A 1 88 ? 18.884 -5.721 -26.375 1.00 56.03 88 THR A N 1
ATOM 699 C CA . THR A 1 88 ? 18.699 -5.767 -27.833 1.00 56.03 88 THR A CA 1
ATOM 700 C C . THR A 1 88 ? 18.389 -7.199 -28.293 1.00 56.03 88 THR A C 1
ATOM 702 O O . THR A 1 88 ? 19.232 -7.850 -28.897 1.00 56.03 88 THR A O 1
ATOM 705 N N . GLY A 1 89 ? 17.180 -7.696 -28.018 1.00 58.28 89 GLY A N 1
ATOM 706 C CA . GLY A 1 89 ? 16.668 -8.953 -28.575 1.00 58.28 89 GLY A CA 1
ATOM 707 C C . GLY A 1 89 ? 15.915 -9.868 -27.610 1.00 58.28 89 GLY A C 1
ATOM 708 O O . GLY A 1 89 ? 15.206 -10.749 -28.095 1.00 58.28 89 GLY A O 1
ATOM 709 N N . ALA A 1 90 ? 16.007 -9.669 -26.291 1.00 73.94 90 ALA A N 1
ATOM 710 C CA . ALA A 1 90 ? 15.297 -10.490 -25.311 1.00 73.94 90 ALA A CA 1
ATOM 711 C C . ALA A 1 90 ? 14.641 -9.635 -24.222 1.00 73.94 90 ALA A C 1
ATOM 713 O O . ALA A 1 90 ? 15.233 -8.679 -23.727 1.00 73.94 90 ALA A O 1
ATOM 714 N N . TYR A 1 91 ? 13.414 -10.000 -23.838 1.00 83.06 91 TYR A N 1
ATOM 715 C CA . TYR A 1 91 ? 12.730 -9.435 -22.678 1.00 83.06 91 TYR A CA 1
ATOM 716 C C . TYR A 1 91 ? 12.438 -10.535 -21.656 1.00 83.06 91 TYR A C 1
ATOM 718 O O . TYR A 1 91 ? 11.967 -11.614 -22.015 1.00 83.06 91 TYR A O 1
ATOM 726 N N . THR A 1 92 ? 12.662 -10.239 -20.381 1.00 90.50 92 THR A N 1
ATOM 727 C CA . THR A 1 92 ? 12.330 -11.095 -19.237 1.00 90.50 92 THR A CA 1
ATOM 728 C C . THR A 1 92 ? 11.317 -10.373 -18.357 1.00 90.50 92 THR A C 1
ATOM 730 O O . THR A 1 92 ? 11.493 -9.185 -18.083 1.00 90.50 92 THR A O 1
ATOM 733 N N . GLU A 1 93 ? 10.252 -11.067 -17.949 1.00 93.12 93 GLU A N 1
ATOM 734 C CA . GLU A 1 93 ? 9.266 -10.527 -17.007 1.00 93.12 93 GLU A CA 1
ATOM 735 C C . GLU A 1 93 ? 9.962 -10.233 -15.675 1.00 93.12 93 GLU A C 1
ATOM 737 O O . GLU A 1 93 ? 10.831 -10.988 -15.241 1.00 93.12 93 GLU A O 1
ATOM 742 N N . ILE A 1 94 ? 9.624 -9.099 -15.077 1.00 95.19 94 ILE A N 1
ATOM 743 C CA . ILE A 1 94 ? 10.076 -8.705 -13.748 1.00 95.19 94 ILE A CA 1
ATOM 744 C C . ILE A 1 94 ? 8.972 -9.124 -12.782 1.00 95.19 94 ILE A C 1
ATOM 746 O O . ILE A 1 94 ? 7.821 -8.719 -12.950 1.00 95.19 94 ILE A O 1
ATOM 750 N N . THR A 1 95 ? 9.333 -9.945 -11.807 1.00 94.44 95 THR A N 1
ATOM 751 C CA . THR A 1 95 ? 8.455 -10.439 -10.742 1.00 94.44 95 THR A CA 1
ATOM 752 C C . THR A 1 95 ? 8.702 -9.668 -9.451 1.00 94.44 95 THR A C 1
ATOM 754 O O . THR A 1 95 ? 9.638 -8.866 -9.372 1.00 94.44 95 THR A O 1
ATOM 757 N N . ASP A 1 96 ? 7.876 -9.906 -8.440 1.00 90.62 96 ASP A N 1
ATOM 758 C CA . ASP A 1 96 ? 8.190 -9.450 -7.086 1.00 90.62 96 ASP A CA 1
ATOM 759 C C . ASP A 1 96 ? 9.330 -10.268 -6.439 1.00 90.62 96 ASP A C 1
ATOM 761 O O . ASP A 1 96 ? 9.936 -11.136 -7.082 1.00 90.62 96 ASP A O 1
ATOM 765 N N . GLU A 1 97 ? 9.672 -9.940 -5.185 1.00 84.94 97 GLU A N 1
ATOM 766 C CA . GLU A 1 97 ? 10.760 -10.590 -4.431 1.00 84.94 97 GLU A CA 1
ATOM 767 C C . GLU A 1 97 ? 10.541 -12.098 -4.247 1.00 84.94 97 GLU A C 1
ATOM 769 O O . GLU A 1 97 ? 11.511 -12.856 -4.240 1.00 84.94 97 GLU A O 1
ATOM 774 N N . ASP A 1 98 ? 9.286 -12.543 -4.176 1.00 85.44 98 ASP A N 1
ATOM 775 C CA . ASP A 1 98 ? 8.919 -13.947 -3.979 1.00 85.44 98 ASP A CA 1
ATOM 776 C C . ASP A 1 98 ? 8.759 -14.700 -5.310 1.00 85.44 98 ASP A C 1
ATOM 778 O O . ASP A 1 98 ? 8.284 -15.837 -5.357 1.00 85.44 98 ASP A O 1
ATOM 782 N N . SER A 1 99 ? 9.191 -14.084 -6.418 1.00 84.81 99 SER A N 1
ATOM 783 C CA . SER A 1 99 ? 9.022 -14.599 -7.781 1.00 84.81 99 SER A CA 1
ATOM 784 C C . SER A 1 99 ? 7.557 -14.779 -8.201 1.00 84.81 99 SER A C 1
ATOM 786 O O . SER A 1 99 ? 7.270 -15.502 -9.162 1.00 84.81 99 SER A O 1
ATOM 788 N N . ALA A 1 100 ? 6.622 -14.122 -7.516 1.00 85.62 100 ALA A N 1
ATOM 789 C CA . ALA A 1 100 ? 5.223 -14.099 -7.889 1.00 85.62 100 ALA A CA 1
ATOM 790 C C . ALA A 1 100 ? 4.962 -13.067 -8.999 1.00 85.62 100 ALA A C 1
ATOM 792 O O . ALA A 1 100 ? 5.718 -12.123 -9.258 1.00 85.62 100 ALA A O 1
ATOM 793 N N . ALA A 1 101 ? 3.888 -13.318 -9.748 1.00 86.81 101 ALA A N 1
ATOM 794 C CA . ALA A 1 101 ? 3.514 -12.479 -10.873 1.00 86.81 101 ALA A CA 1
ATOM 795 C C . ALA A 1 101 ? 2.988 -11.132 -10.367 1.00 86.81 101 ALA A C 1
ATOM 797 O O . ALA A 1 101 ? 1.941 -11.073 -9.729 1.00 86.81 101 ALA A O 1
ATOM 798 N N . PHE A 1 102 ? 3.675 -10.051 -10.728 1.00 91.06 102 PHE A N 1
ATOM 799 C CA . PHE A 1 102 ? 3.235 -8.698 -10.422 1.00 91.06 102 PHE A CA 1
ATOM 800 C C . PHE A 1 102 ? 2.321 -8.160 -11.531 1.00 91.06 102 PHE A C 1
ATOM 802 O O . PHE A 1 102 ? 2.670 -8.208 -12.717 1.00 91.06 102 PHE A O 1
ATOM 809 N N . THR A 1 103 ? 1.159 -7.616 -11.162 1.00 93.25 103 THR A N 1
ATOM 810 C CA . THR A 1 103 ? 0.178 -7.088 -12.120 1.00 93.25 103 THR A CA 1
ATOM 811 C C . THR A 1 103 ? -0.410 -5.759 -11.683 1.00 93.25 103 THR A C 1
ATOM 813 O O . THR A 1 103 ? -0.799 -5.591 -10.534 1.00 93.25 103 THR A O 1
ATOM 816 N N . TRP A 1 104 ? -0.566 -4.863 -12.649 1.00 93.12 104 TRP A N 1
ATOM 817 C CA . TRP A 1 104 ? -1.309 -3.612 -12.539 1.00 93.12 104 TRP A CA 1
ATOM 818 C C . TRP A 1 104 ? -2.561 -3.617 -13.412 1.00 93.12 104 TRP A C 1
ATOM 820 O O . TRP A 1 104 ? -2.684 -4.399 -14.366 1.00 93.12 104 TRP A O 1
ATOM 830 N N . THR A 1 105 ? -3.473 -2.700 -13.106 1.00 91.31 105 THR A N 1
ATOM 831 C CA . THR A 1 105 ? -4.713 -2.474 -13.842 1.00 91.31 105 THR A CA 1
ATOM 832 C C . THR A 1 105 ? -4.421 -2.103 -15.305 1.00 91.31 105 THR A C 1
ATOM 834 O O . THR A 1 105 ? -3.547 -1.291 -15.615 1.00 91.31 105 THR A O 1
ATOM 837 N N . THR A 1 106 ? -5.144 -2.726 -16.242 1.00 89.38 106 THR A N 1
ATOM 838 C CA . THR A 1 106 ? -5.021 -2.470 -17.691 1.00 89.38 106 THR A CA 1
ATOM 839 C C . THR A 1 106 ? -5.516 -1.072 -18.090 1.00 89.38 106 THR A C 1
ATOM 841 O O . THR A 1 106 ? -6.256 -0.415 -17.362 1.00 89.38 106 THR A O 1
ATOM 844 N N . GLY A 1 107 ? -5.136 -0.606 -19.283 1.00 77.94 107 GLY A N 1
ATOM 845 C CA . GLY A 1 107 ? -5.687 0.621 -19.874 1.00 77.94 107 GLY A CA 1
ATOM 846 C C . GLY A 1 107 ? -5.011 1.933 -19.465 1.00 77.94 107 GLY A C 1
ATOM 847 O O . GLY A 1 107 ? -5.234 2.945 -20.133 1.00 77.94 107 GLY A O 1
ATOM 848 N N . THR A 1 108 ? -4.137 1.930 -18.460 1.00 78.25 108 THR A N 1
ATOM 849 C CA . THR A 1 108 ? -3.423 3.125 -17.986 1.00 78.25 108 THR A CA 1
ATOM 850 C C . THR A 1 108 ? -2.012 3.214 -18.570 1.00 78.25 108 THR A C 1
ATOM 852 O O . THR A 1 108 ? -1.349 2.210 -18.841 1.00 78.25 108 THR A O 1
ATOM 855 N N . ASN A 1 109 ? -1.546 4.439 -18.830 1.00 84.00 109 ASN A N 1
ATOM 856 C CA . ASN A 1 109 ? -0.149 4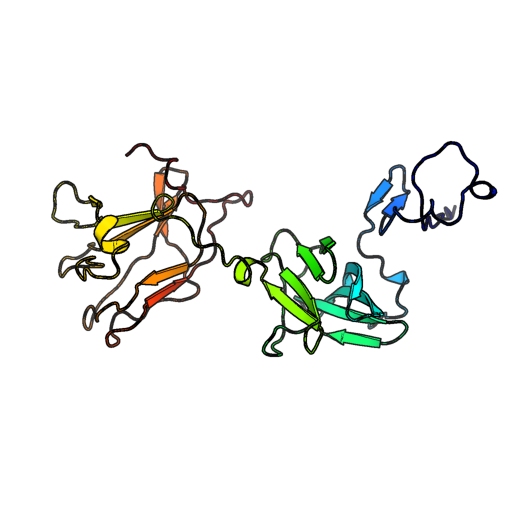.666 -19.201 1.00 84.00 109 ASN A CA 1
ATOM 857 C C . ASN A 1 109 ? 0.711 4.651 -17.941 1.00 84.00 109 ASN A C 1
ATOM 859 O O . ASN A 1 109 ? 0.297 5.159 -16.904 1.00 84.00 109 ASN A O 1
ATOM 863 N N . VAL A 1 110 ? 1.925 4.124 -18.060 1.00 86.00 110 VAL A N 1
ATOM 864 C CA . VAL A 1 110 ? 2.881 4.076 -16.959 1.00 86.00 110 VAL A CA 1
ATOM 865 C C . VAL A 1 110 ? 3.925 5.159 -17.162 1.00 86.00 110 VAL A C 1
ATOM 867 O O . VAL A 1 110 ? 4.654 5.170 -18.158 1.00 86.00 110 VAL A O 1
ATOM 870 N N . GLU A 1 111 ? 4.014 6.068 -16.204 1.00 87.06 111 GLU A N 1
ATOM 871 C CA . GLU A 1 111 ? 5.133 6.982 -16.095 1.00 87.06 111 GLU A CA 1
ATOM 872 C C . GLU A 1 111 ? 6.262 6.307 -15.326 1.00 87.06 111 GLU A C 1
ATOM 874 O O . GLU A 1 111 ? 6.045 5.736 -14.262 1.00 87.06 111 GLU A O 1
ATOM 879 N N . MET A 1 112 ? 7.470 6.374 -15.876 1.00 88.38 112 MET A N 1
ATOM 880 C CA . MET A 1 112 ? 8.669 5.806 -15.274 1.00 88.38 112 MET A CA 1
ATOM 881 C C . MET A 1 112 ? 9.728 6.892 -15.147 1.00 88.38 112 MET A C 1
ATOM 883 O O . MET A 1 112 ? 9.863 7.731 -16.043 1.00 88.38 112 MET A O 1
ATOM 887 N N . VAL A 1 113 ? 10.488 6.864 -14.059 1.00 85.75 113 VAL A N 1
ATOM 888 C CA . VAL A 1 113 ? 11.644 7.738 -13.864 1.00 85.75 113 VAL A CA 1
ATOM 889 C C . VAL A 1 113 ? 12.785 6.962 -13.221 1.00 85.75 113 VAL A C 1
ATOM 891 O O . VAL A 1 113 ? 12.599 6.260 -12.229 1.00 85.75 113 VAL A O 1
ATOM 894 N N . ALA A 1 114 ? 13.977 7.080 -13.802 1.00 85.94 114 ALA A N 1
ATOM 895 C CA . ALA A 1 114 ? 15.191 6.535 -13.216 1.00 85.94 114 ALA A CA 1
ATOM 896 C C . ALA A 1 114 ? 15.640 7.403 -12.030 1.00 85.94 114 ALA A C 1
ATOM 898 O O . ALA A 1 114 ? 15.787 8.619 -12.165 1.00 85.94 114 ALA A O 1
ATOM 899 N N . PHE A 1 115 ? 15.901 6.770 -10.890 1.00 82.12 115 PHE A N 1
ATOM 900 C CA . PHE A 1 115 ? 16.429 7.402 -9.685 1.00 82.12 115 PHE A CA 1
ATOM 901 C C . PHE A 1 115 ? 17.625 6.589 -9.182 1.00 82.12 115 PHE A C 1
ATOM 903 O O . PHE A 1 115 ? 17.472 5.586 -8.486 1.00 82.12 115 PHE A O 1
ATOM 910 N N . GLY A 1 116 ? 18.828 6.992 -9.599 1.00 86.50 116 GLY A N 1
ATOM 911 C CA . GLY A 1 116 ? 20.048 6.225 -9.345 1.00 86.50 116 GLY A CA 1
ATOM 912 C C . GLY A 1 116 ? 20.004 4.850 -10.017 1.00 86.50 116 GLY A C 1
ATOM 913 O O . GLY A 1 116 ? 19.884 4.757 -11.238 1.00 86.50 116 GLY A O 1
ATOM 914 N N . ASP A 1 117 ? 20.095 3.800 -9.205 1.00 88.31 117 ASP A N 1
ATOM 915 C CA . ASP A 1 117 ? 20.054 2.386 -9.593 1.00 88.31 117 ASP A CA 1
ATOM 916 C C . ASP A 1 117 ? 18.640 1.774 -9.534 1.00 88.31 117 ASP A C 1
ATOM 918 O O . ASP A 1 117 ? 18.490 0.552 -9.538 1.00 88.31 117 ASP A O 1
ATOM 922 N N . LYS A 1 118 ? 17.598 2.614 -9.474 1.00 92.12 118 LYS A N 1
ATOM 923 C CA . LYS A 1 118 ? 16.190 2.203 -9.377 1.00 92.12 118 LYS A CA 1
ATOM 924 C C . LYS A 1 118 ? 15.336 2.906 -10.424 1.00 92.12 118 LYS A C 1
ATOM 926 O O . LYS A 1 118 ? 15.722 3.936 -10.981 1.00 92.12 118 LYS A O 1
ATOM 931 N N . VAL A 1 119 ? 14.145 2.372 -10.667 1.00 92.25 119 VAL A N 1
ATOM 932 C CA . VAL A 1 119 ? 13.113 2.987 -11.506 1.00 92.25 119 VAL A CA 1
ATOM 933 C C . VAL A 1 119 ? 11.823 3.085 -10.708 1.00 92.25 119 VAL A C 1
ATOM 935 O O . VAL A 1 119 ? 11.265 2.070 -10.307 1.00 92.25 119 VAL A O 1
ATOM 938 N N . LEU A 1 120 ? 11.343 4.306 -10.492 1.00 91.25 120 LEU A N 1
ATOM 939 C CA . LEU A 1 120 ? 10.026 4.557 -9.918 1.00 91.25 120 LEU A CA 1
ATOM 940 C C . LEU A 1 120 ? 8.987 4.536 -11.041 1.00 91.25 120 LEU A C 1
ATOM 942 O O . LEU A 1 120 ? 9.188 5.186 -12.070 1.00 91.25 120 LEU A O 1
ATOM 946 N N . CYS A 1 121 ? 7.886 3.817 -10.837 1.00 91.75 121 CYS A N 1
ATOM 947 C CA . CYS A 1 121 ? 6.786 3.720 -11.789 1.00 91.75 121 CYS A CA 1
ATOM 948 C C . CYS A 1 121 ? 5.468 4.160 -11.140 1.00 91.75 121 CYS A C 1
ATOM 950 O O . CYS A 1 121 ? 5.167 3.761 -10.015 1.00 91.75 121 CYS A O 1
ATOM 952 N N . VAL A 1 122 ? 4.655 4.926 -11.873 1.00 90.62 122 VAL A N 1
ATOM 953 C CA . VAL A 1 122 ? 3.307 5.363 -11.463 1.00 90.62 122 VAL A CA 1
ATOM 954 C C . VAL A 1 122 ? 2.344 5.334 -12.650 1.00 90.62 122 VAL A C 1
ATOM 956 O O . VAL A 1 122 ? 2.754 5.587 -13.781 1.00 90.62 122 VAL A O 1
ATOM 959 N N . ASN A 1 123 ? 1.059 5.056 -12.422 1.00 85.81 123 ASN A N 1
ATOM 960 C CA . ASN A 1 123 ? 0.028 5.117 -13.472 1.00 85.81 123 ASN A CA 1
ATOM 961 C C . ASN A 1 123 ? -1.263 5.851 -13.054 1.00 85.81 123 ASN A C 1
ATOM 963 O O . ASN A 1 123 ? -2.193 5.947 -13.853 1.00 85.81 123 ASN A O 1
ATOM 967 N N . GLY A 1 124 ? -1.312 6.375 -11.822 1.00 79.25 124 GLY A N 1
ATOM 968 C CA . GLY A 1 124 ? -2.459 7.110 -11.284 1.00 79.25 124 GLY A CA 1
ATOM 969 C C . GLY A 1 124 ? -3.665 6.242 -10.911 1.00 79.25 124 GLY A C 1
ATOM 970 O O . GLY A 1 124 ? -4.737 6.785 -10.672 1.00 79.25 124 GLY A O 1
ATOM 971 N N . THR A 1 125 ? -3.524 4.916 -10.892 1.00 81.06 125 THR A N 1
ATOM 972 C CA . THR A 1 125 ? -4.600 3.983 -10.518 1.00 81.06 125 THR A CA 1
ATOM 973 C C . THR A 1 125 ? -4.105 2.939 -9.529 1.00 81.06 125 THR A C 1
ATOM 975 O O . THR A 1 125 ? -4.712 2.764 -8.480 1.00 81.06 125 THR A O 1
ATOM 978 N N . ASP A 1 126 ? -2.992 2.281 -9.836 1.00 86.69 126 ASP A N 1
ATOM 979 C CA . ASP A 1 126 ? -2.359 1.305 -8.957 1.00 86.69 126 ASP A CA 1
ATOM 980 C C . ASP A 1 126 ? -1.330 1.980 -8.032 1.00 86.69 126 ASP A C 1
ATOM 982 O O . ASP A 1 126 ? -0.855 3.095 -8.298 1.00 86.69 126 ASP A O 1
ATOM 986 N N . LYS A 1 127 ? -0.966 1.292 -6.940 1.00 83.94 127 LYS A N 1
ATOM 987 C CA . LYS A 1 127 ? 0.056 1.763 -5.995 1.00 83.94 127 LYS A CA 1
ATOM 988 C C . LYS A 1 127 ? 1.391 1.995 -6.722 1.00 83.94 127 LYS A C 1
ATOM 990 O O . LYS A 1 127 ? 1.781 1.151 -7.528 1.00 83.94 127 LYS A O 1
ATOM 995 N N . PRO A 1 128 ? 2.112 3.105 -6.458 1.00 89.44 128 PRO A N 1
ATOM 996 C CA . PRO A 1 128 ? 3.445 3.328 -7.013 1.00 89.44 128 PRO A CA 1
ATOM 997 C C . PRO A 1 128 ? 4.390 2.165 -6.713 1.00 89.44 128 PRO A C 1
ATOM 999 O O . PRO A 1 128 ? 4.416 1.673 -5.587 1.00 89.44 128 PRO A O 1
ATOM 1002 N N . VAL A 1 129 ? 5.215 1.780 -7.687 1.00 92.56 129 VAL A N 1
ATOM 1003 C CA . VAL A 1 129 ? 6.196 0.695 -7.520 1.00 92.56 129 VAL A CA 1
ATOM 1004 C C . VAL A 1 129 ? 7.608 1.171 -7.794 1.00 92.56 129 VAL A C 1
ATOM 1006 O O . VAL A 1 129 ? 7.842 2.081 -8.593 1.00 92.56 129 VAL A O 1
ATOM 1009 N N . VAL A 1 130 ? 8.565 0.500 -7.168 1.00 93.12 130 VAL A N 1
ATOM 1010 C CA . VAL A 1 130 ? 9.987 0.619 -7.448 1.00 93.12 130 VAL A CA 1
ATOM 1011 C C . VAL A 1 130 ? 10.492 -0.656 -8.115 1.00 93.12 130 VAL A C 1
ATOM 1013 O O . VAL A 1 130 ? 10.162 -1.768 -7.710 1.00 93.12 130 VAL A O 1
ATOM 1016 N N . ILE A 1 131 ? 11.307 -0.484 -9.152 1.00 95.06 131 ILE A N 1
ATOM 1017 C CA . ILE A 1 131 ? 12.043 -1.557 -9.814 1.00 95.06 131 ILE A CA 1
ATOM 1018 C C . ILE A 1 131 ? 13.526 -1.357 -9.540 1.00 95.06 131 ILE A C 1
ATOM 1020 O O . ILE A 1 131 ? 14.068 -0.283 -9.802 1.00 95.06 131 ILE A O 1
ATOM 1024 N N . TYR A 1 132 ? 14.190 -2.384 -9.031 1.00 93.94 132 TYR A N 1
ATOM 1025 C CA . TYR A 1 132 ? 15.618 -2.365 -8.710 1.00 93.94 132 TYR A CA 1
ATOM 1026 C C . TYR A 1 132 ? 16.239 -3.731 -9.005 1.00 93.94 132 TYR A C 1
ATOM 1028 O O . TYR A 1 132 ? 15.552 -4.668 -9.417 1.00 93.94 132 TYR A O 1
ATOM 1036 N N . TYR A 1 133 ? 17.558 -3.820 -8.851 1.00 94.00 133 TYR A N 1
ATOM 1037 C CA . TYR A 1 133 ? 18.298 -5.066 -8.990 1.00 94.00 133 TYR A CA 1
ATOM 1038 C C . TYR A 1 133 ? 18.925 -5.457 -7.658 1.00 94.00 133 TYR A C 1
ATOM 1040 O O . TYR A 1 133 ? 19.588 -4.633 -7.033 1.00 94.00 133 TYR A O 1
ATOM 1048 N N . ASP A 1 134 ? 18.746 -6.717 -7.281 1.00 90.81 134 ASP A N 1
ATOM 1049 C CA . ASP A 1 134 ? 19.455 -7.364 -6.176 1.00 90.81 134 ASP A CA 1
ATOM 1050 C C . ASP A 1 134 ? 20.138 -8.649 -6.685 1.00 90.81 134 ASP A C 1
ATOM 1052 O O . ASP A 1 134 ? 21.197 -8.585 -7.305 1.00 90.81 134 ASP A O 1
ATOM 1056 N N . SER A 1 135 ? 19.504 -9.815 -6.532 1.00 92.19 135 SER A N 1
ATOM 1057 C CA . SER A 1 135 ? 19.905 -11.066 -7.200 1.00 92.19 135 SER A CA 1
ATOM 1058 C C . SER A 1 135 ? 19.256 -11.238 -8.584 1.00 92.19 135 SER A C 1
ATOM 1060 O O . SER A 1 135 ? 19.779 -11.943 -9.450 1.00 92.19 135 SER A O 1
ATOM 1062 N N . ALA A 1 136 ? 18.145 -10.538 -8.812 1.00 93.62 136 ALA A N 1
ATOM 1063 C CA . ALA A 1 136 ? 17.438 -10.388 -10.076 1.00 93.62 136 ALA A CA 1
ATOM 1064 C C . ALA A 1 136 ? 16.818 -8.981 -10.152 1.00 93.62 136 ALA A C 1
ATOM 1066 O O . ALA A 1 136 ? 16.916 -8.198 -9.207 1.00 93.62 136 ALA A O 1
ATOM 1067 N N . PHE A 1 137 ? 16.187 -8.648 -11.282 1.00 95.00 137 PHE A N 1
ATOM 1068 C CA . PHE A 1 137 ? 15.305 -7.481 -11.321 1.00 95.00 137 PHE A CA 1
ATOM 1069 C C . PHE A 1 137 ? 14.018 -7.807 -10.580 1.00 95.00 137 PHE A C 1
ATOM 1071 O O . PHE A 1 137 ? 13.410 -8.840 -10.853 1.00 95.00 137 PHE A O 1
ATOM 1078 N N . ILE A 1 138 ? 13.612 -6.898 -9.705 1.00 95.25 138 ILE A N 1
ATOM 1079 C CA . ILE A 1 138 ? 12.469 -7.061 -8.815 1.00 95.25 138 ILE A CA 1
ATOM 1080 C C . ILE A 1 138 ? 11.573 -5.834 -8.955 1.00 95.25 138 ILE A C 1
ATOM 1082 O O . ILE A 1 138 ? 12.084 -4.719 -9.080 1.00 95.25 138 ILE A O 1
ATOM 1086 N N . VAL A 1 139 ? 10.254 -6.034 -8.956 1.00 95.00 139 VAL A N 1
ATOM 1087 C CA . VAL A 1 139 ? 9.245 -4.972 -8.847 1.00 95.00 139 VAL A CA 1
ATOM 1088 C C . VAL A 1 139 ? 8.539 -5.075 -7.500 1.00 95.00 139 VAL A C 1
ATOM 1090 O O . VAL A 1 139 ? 8.151 -6.161 -7.085 1.00 95.00 139 VAL A O 1
ATOM 1093 N N . LYS A 1 140 ? 8.379 -3.953 -6.801 1.00 90.19 140 LYS A N 1
ATOM 1094 C CA . LYS A 1 140 ? 7.755 -3.935 -5.476 1.00 90.19 140 LYS A CA 1
ATOM 1095 C C . LYS A 1 140 ? 7.006 -2.636 -5.230 1.00 90.19 140 LYS A C 1
ATOM 1097 O O . LYS A 1 140 ? 7.439 -1.584 -5.700 1.00 90.19 140 LYS A O 1
ATOM 1102 N N . ASP A 1 141 ? 5.928 -2.697 -4.459 1.00 88.00 141 ASP A N 1
ATOM 1103 C CA . ASP A 1 141 ? 5.214 -1.507 -4.001 1.00 88.00 141 ASP A CA 1
ATOM 1104 C C . ASP A 1 141 ? 6.142 -0.585 -3.199 1.00 88.00 141 ASP A C 1
ATOM 1106 O O . ASP A 1 141 ? 6.888 -1.013 -2.315 1.00 88.00 141 ASP A O 1
ATOM 1110 N N . LEU A 1 142 ? 6.094 0.711 -3.508 1.00 81.12 142 LEU A N 1
ATOM 1111 C CA . LEU A 1 142 ? 6.952 1.721 -2.890 1.00 81.12 142 LEU A CA 1
ATOM 1112 C C . LEU A 1 142 ? 6.724 1.822 -1.373 1.00 81.12 142 LEU A C 1
ATOM 1114 O O . LEU A 1 142 ? 7.666 2.089 -0.629 1.00 81.12 142 LEU A O 1
ATOM 1118 N N . GLU A 1 143 ? 5.489 1.580 -0.923 1.00 68.62 143 GLU A N 1
ATOM 1119 C CA . GLU A 1 143 ? 5.083 1.656 0.488 1.00 68.62 143 GLU A CA 1
ATOM 1120 C C . GLU A 1 143 ? 5.891 0.709 1.383 1.00 68.62 143 GLU A C 1
ATOM 1122 O O . GLU A 1 143 ? 6.171 1.047 2.528 1.00 68.62 143 GLU A O 1
ATOM 1127 N N . GLN A 1 144 ? 6.353 -0.434 0.865 1.00 65.31 144 GLN A N 1
ATOM 1128 C CA . GLN A 1 144 ? 7.111 -1.396 1.669 1.00 65.31 144 GLN A CA 1
ATOM 1129 C C . GLN A 1 144 ? 8.491 -0.875 2.108 1.00 65.31 144 GLN A C 1
ATOM 1131 O O . GLN A 1 144 ? 9.060 -1.383 3.074 1.00 65.31 144 GLN A O 1
ATOM 1136 N N . TYR A 1 145 ? 9.036 0.135 1.424 1.00 61.28 145 TYR A N 1
ATOM 1137 C CA . TYR A 1 145 ? 10.302 0.769 1.799 1.00 61.28 145 TYR A CA 1
ATOM 1138 C C . TYR A 1 145 ? 10.131 2.052 2.610 1.00 61.28 145 TYR A C 1
ATOM 1140 O O . TYR A 1 145 ? 11.135 2.630 3.036 1.00 61.28 145 TYR A O 1
ATOM 1148 N N . ASP A 1 146 ? 8.897 2.500 2.858 1.00 63.19 146 ASP A N 1
ATOM 1149 C CA . ASP A 1 146 ? 8.662 3.570 3.820 1.00 63.19 146 ASP A CA 1
ATOM 1150 C C . ASP A 1 146 ? 8.769 3.017 5.248 1.00 63.19 146 ASP A C 1
ATOM 1152 O O . ASP A 1 146 ? 7.785 2.734 5.921 1.00 63.19 146 ASP A O 1
ATOM 1156 N N . VAL A 1 147 ? 10.009 2.833 5.704 1.00 61.19 147 VAL A N 1
ATOM 1157 C CA . VAL A 1 147 ? 10.349 2.336 7.050 1.00 61.19 147 VAL A CA 1
ATOM 1158 C C . VAL A 1 147 ? 10.387 3.447 8.101 1.00 61.19 147 VAL A C 1
ATOM 1160 O O . VAL A 1 147 ? 10.942 3.260 9.184 1.00 61.19 147 VAL A O 1
ATOM 1163 N N . ARG A 1 148 ? 9.879 4.643 7.784 1.00 71.06 148 ARG A N 1
ATOM 1164 C CA . ARG A 1 148 ? 9.870 5.745 8.746 1.00 71.06 148 ARG A CA 1
ATOM 1165 C C . ARG A 1 148 ? 8.901 5.412 9.871 1.00 71.06 148 ARG A C 1
ATOM 1167 O O . ARG A 1 148 ? 7.695 5.336 9.655 1.00 71.06 148 ARG A O 1
ATOM 1174 N N . THR A 1 149 ? 9.431 5.282 11.080 1.00 74.06 149 THR A N 1
ATOM 1175 C CA . THR A 1 149 ? 8.615 5.283 12.291 1.00 74.06 149 THR A CA 1
ATOM 1176 C C . THR A 1 149 ? 8.030 6.675 12.472 1.00 74.06 149 THR A C 1
ATOM 1178 O O . THR A 1 149 ? 8.770 7.661 12.509 1.00 74.06 149 THR A O 1
ATOM 1181 N N . ARG A 1 150 ? 6.704 6.749 12.545 1.00 74.75 150 ARG A N 1
ATOM 1182 C CA . ARG A 1 150 ? 5.992 7.974 12.900 1.00 74.75 150 ARG A CA 1
ATOM 1183 C C . ARG A 1 150 ? 6.091 8.205 14.399 1.00 74.75 150 ARG A C 1
ATOM 1185 O O . ARG A 1 150 ? 6.113 7.243 15.166 1.00 74.75 150 ARG A O 1
ATOM 1192 N N . GLY A 1 151 ? 6.218 9.464 14.792 1.00 81.38 151 GLY A N 1
ATOM 1193 C CA . GLY A 1 151 ? 6.222 9.846 16.195 1.00 81.38 151 GLY A CA 1
ATOM 1194 C C . GLY A 1 151 ? 4.884 9.511 16.853 1.00 81.38 151 GLY A C 1
ATOM 1195 O O . GLY A 1 151 ? 3.843 9.462 16.198 1.00 81.38 151 GLY A O 1
ATOM 1196 N N . ASN A 1 152 ? 4.914 9.288 18.163 1.00 84.69 152 ASN A N 1
ATOM 1197 C CA . ASN A 1 152 ? 3.712 9.100 18.980 1.00 84.69 152 ASN A CA 1
ATOM 1198 C C . ASN A 1 152 ? 2.797 10.340 18.985 1.00 84.69 152 ASN A C 1
ATOM 1200 O O . ASN A 1 152 ? 1.622 10.257 19.306 1.00 84.69 152 ASN A O 1
ATOM 1204 N N . ASP A 1 153 ? 3.320 11.495 18.593 1.00 86.06 153 ASP A N 1
ATOM 1205 C CA . ASP A 1 153 ? 2.576 12.734 18.397 1.00 86.06 153 ASP A CA 1
ATOM 1206 C C . ASP A 1 153 ? 1.881 12.827 17.027 1.00 86.06 153 ASP A C 1
ATOM 1208 O O . ASP A 1 153 ? 1.186 13.806 16.776 1.00 86.06 153 ASP A O 1
ATOM 1212 N N . GLU A 1 154 ? 2.062 11.849 16.129 1.00 86.38 154 GLU A N 1
ATOM 1213 C CA . GLU A 1 154 ? 1.473 11.839 14.779 1.00 86.38 154 GLU A CA 1
ATOM 1214 C C . GLU A 1 154 ? 0.235 10.929 14.655 1.00 86.38 154 GLU A C 1
ATOM 1216 O O . GLU A 1 154 ? -0.369 10.848 13.575 1.00 86.38 154 GLU A O 1
ATOM 1221 N N . TRP A 1 155 ? -0.150 10.238 15.730 1.00 89.75 155 TRP A N 1
ATOM 1222 C CA . TRP A 1 155 ? -1.325 9.375 15.767 1.00 89.75 155 TRP A CA 1
ATOM 1223 C C . TRP A 1 155 ? -1.963 9.328 17.151 1.00 89.75 155 TRP A C 1
ATOM 1225 O O . TRP A 1 155 ? -1.347 9.659 18.160 1.00 89.75 155 TRP A O 1
ATOM 1235 N N . TYR A 1 156 ? -3.223 8.925 17.158 1.00 91.50 156 TYR A N 1
ATOM 1236 C CA . TYR A 1 156 ? -4.114 8.990 18.296 1.00 91.50 156 TYR A CA 1
ATOM 1237 C C . TYR A 1 156 ? -5.009 7.757 18.323 1.00 91.50 156 TYR A C 1
ATOM 1239 O O . TYR A 1 156 ? -5.418 7.270 17.263 1.00 91.50 156 TYR A O 1
ATOM 1247 N N . ALA A 1 157 ? -5.329 7.265 19.512 1.00 93.12 157 ALA A N 1
ATOM 1248 C CA . ALA A 1 157 ? -6.276 6.178 19.679 1.00 93.12 157 ALA A CA 1
ATOM 1249 C C . ALA A 1 157 ? -7.095 6.357 20.954 1.00 93.12 157 ALA A C 1
ATOM 1251 O O . ALA A 1 157 ? -6.692 7.033 21.894 1.00 93.12 157 ALA A O 1
ATOM 1252 N N . GLY A 1 158 ? -8.268 5.748 20.982 1.00 93.06 158 GLY A N 1
ATOM 1253 C CA . GLY A 1 158 ? -9.086 5.759 22.181 1.00 93.06 158 GLY A CA 1
ATOM 125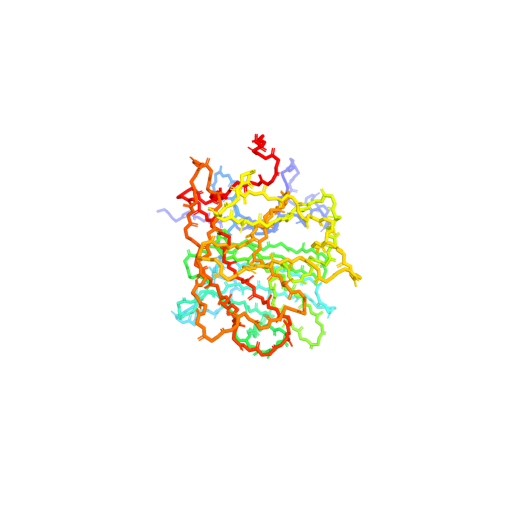4 C C . GLY A 1 158 ? -10.200 4.743 22.115 1.00 93.06 158 GLY A C 1
ATOM 1255 O O . GLY A 1 158 ? -10.423 4.108 21.078 1.00 93.06 158 GLY A O 1
ATOM 1256 N N . GLN A 1 159 ? -10.879 4.614 23.240 1.00 92.75 159 GLN A N 1
ATOM 1257 C CA . GLN A 1 159 ? -11.929 3.638 23.457 1.00 92.75 159 GLN A CA 1
ATOM 1258 C C . GLN A 1 159 ? -13.289 4.276 23.176 1.00 92.75 159 GLN A C 1
ATOM 1260 O O . GLN A 1 159 ? -13.510 5.458 23.457 1.00 92.75 159 GLN A O 1
ATOM 1265 N N . TRP A 1 160 ? -14.185 3.491 22.590 1.00 92.31 160 TRP A N 1
ATOM 1266 C CA . TRP A 1 160 ? -15.588 3.840 22.433 1.00 92.31 160 TRP A CA 1
ATOM 1267 C C . TRP A 1 160 ? -16.433 2.908 23.292 1.00 92.31 160 TRP A C 1
ATOM 1269 O O . TRP A 1 160 ? -16.423 1.696 23.070 1.00 92.31 160 TRP A O 1
ATOM 1279 N N . ASP A 1 161 ? -17.169 3.491 24.229 1.00 92.06 161 ASP A N 1
ATOM 1280 C CA . ASP A 1 161 ? -18.143 2.819 25.079 1.00 92.06 161 ASP A CA 1
ATOM 1281 C C . ASP A 1 161 ? -19.516 3.463 24.844 1.00 92.06 161 ASP A C 1
ATOM 1283 O O . ASP A 1 161 ? -19.767 4.606 25.235 1.00 92.06 161 ASP A O 1
ATOM 1287 N N . ASP A 1 162 ? -20.413 2.720 24.189 1.00 90.56 162 ASP A N 1
ATOM 1288 C CA . ASP A 1 162 ? -21.763 3.179 23.813 1.00 90.56 162 ASP A CA 1
ATOM 1289 C C . ASP A 1 162 ? -22.660 3.413 25.045 1.00 90.56 162 ASP A C 1
ATOM 1291 O O . ASP A 1 162 ? -23.774 3.933 24.944 1.00 90.56 162 ASP A O 1
ATOM 1295 N N . SER A 1 163 ? -22.204 2.998 26.231 1.00 89.88 163 SER A N 1
ATOM 1296 C CA . SER A 1 163 ? -22.929 3.130 27.491 1.00 89.88 163 SER A CA 1
ATOM 1297 C C . SER A 1 163 ? -22.466 4.299 28.366 1.00 89.88 163 SER A C 1
ATOM 1299 O O . SER A 1 163 ? -23.173 4.651 29.320 1.00 89.88 163 SER A O 1
ATOM 1301 N N . GLU A 1 164 ? -21.330 4.925 28.050 1.00 89.00 164 GLU A N 1
ATOM 1302 C CA . GLU A 1 164 ? -20.753 6.012 28.843 1.00 89.00 164 GLU A CA 1
ATOM 1303 C C . GLU A 1 164 ? -21.074 7.419 28.308 1.00 89.00 164 GLU A C 1
ATOM 1305 O O . GLU A 1 164 ? -21.696 7.636 27.272 1.00 89.00 164 GLU A O 1
ATOM 1310 N N . THR A 1 165 ? -20.729 8.442 29.093 1.00 88.75 165 THR A N 1
ATOM 1311 C CA . THR A 1 165 ? -20.823 9.846 28.678 1.00 88.75 165 THR A CA 1
ATOM 1312 C C . THR A 1 165 ? -19.639 10.618 29.272 1.00 88.75 165 THR A C 1
ATOM 1314 O O . THR A 1 165 ? -19.629 10.854 30.485 1.00 88.75 165 THR A O 1
ATOM 1317 N N . PRO A 1 166 ? -18.669 11.073 28.456 1.00 87.75 166 PRO A N 1
ATOM 1318 C CA . PRO A 1 166 ? -18.617 10.936 26.997 1.00 87.75 166 PRO A CA 1
ATOM 1319 C C . PRO A 1 166 ? -18.432 9.477 26.551 1.00 87.75 166 PRO A C 1
ATOM 1321 O O . PRO A 1 166 ? -17.756 8.717 27.226 1.00 87.75 166 PRO A O 1
ATOM 1324 N N . GLU A 1 167 ? -19.023 9.117 25.409 1.00 91.50 167 GLU A N 1
ATOM 1325 C CA . GLU A 1 167 ? -18.914 7.773 24.804 1.00 91.50 167 GLU A CA 1
ATOM 1326 C C . GLU A 1 167 ? -17.479 7.476 24.330 1.00 91.50 167 GLU A C 1
ATOM 1328 O O . GLU A 1 167 ? -17.064 6.329 24.214 1.00 91.50 167 GLU A O 1
ATOM 1333 N N . PHE A 1 168 ? -16.697 8.523 24.052 1.00 91.25 168 PHE A N 1
ATOM 1334 C CA . PHE A 1 168 ? -15.303 8.412 23.647 1.00 91.25 168 PHE A CA 1
ATOM 1335 C C . PHE A 1 168 ? -14.354 8.820 24.775 1.00 91.25 168 PHE A C 1
ATOM 1337 O O . PHE A 1 168 ? -14.465 9.929 25.313 1.00 91.25 168 PHE A O 1
ATOM 1344 N N . VAL A 1 169 ? -13.367 7.968 25.047 1.00 92.38 169 VAL A N 1
ATOM 1345 C CA . VAL A 1 169 ? -12.278 8.235 25.988 1.00 92.38 169 VAL A CA 1
ATOM 1346 C C . VAL A 1 169 ? -10.943 8.175 25.252 1.00 92.38 169 VAL A C 1
ATOM 1348 O O . VAL A 1 169 ? -10.627 7.195 24.578 1.00 92.38 169 VAL A O 1
ATOM 1351 N N . ASP A 1 170 ? -10.156 9.243 25.394 1.00 91.69 170 ASP A N 1
ATOM 1352 C CA . ASP A 1 170 ? -8.762 9.264 24.958 1.00 91.69 170 ASP A CA 1
ATOM 1353 C C . ASP A 1 170 ? -7.968 8.213 25.714 1.00 91.69 170 ASP A C 1
ATOM 1355 O O . ASP A 1 170 ? -7.859 8.296 26.938 1.00 91.69 170 ASP A O 1
ATOM 1359 N N . ASP A 1 171 ? -7.380 7.280 24.978 1.00 91.81 171 ASP A N 1
ATOM 1360 C CA . ASP A 1 171 ? -6.542 6.245 25.559 1.00 91.81 171 ASP A CA 1
ATOM 1361 C C . ASP A 1 171 ? -5.243 6.054 24.768 1.00 91.81 171 ASP A C 1
ATOM 1363 O O . ASP A 1 171 ? -4.699 4.964 24.587 1.00 91.81 171 ASP A O 1
ATOM 1367 N N . THR A 1 172 ? -4.745 7.166 24.224 1.00 91.81 172 THR A N 1
ATOM 1368 C CA . THR A 1 172 ? -3.579 7.163 23.338 1.00 91.81 172 THR A CA 1
ATOM 1369 C C . THR A 1 172 ? -2.310 6.751 24.071 1.00 91.81 172 THR A C 1
ATOM 1371 O O . THR A 1 172 ? -1.429 6.141 23.469 1.00 91.81 172 THR A O 1
ATOM 1374 N N . THR A 1 173 ? -2.205 7.087 25.360 1.00 91.44 173 THR A N 1
ATOM 1375 C CA . THR A 1 173 ? -1.026 6.752 26.171 1.00 91.44 173 THR A CA 1
ATOM 1376 C C . THR A 1 173 ? -0.887 5.241 26.297 1.00 91.44 173 THR A C 1
ATOM 1378 O O . THR A 1 173 ? 0.179 4.710 25.980 1.00 91.44 173 THR A O 1
ATOM 1381 N N . ASP A 1 174 ? -1.977 4.558 26.637 1.00 90.62 174 ASP A N 1
ATOM 1382 C CA . ASP A 1 174 ? -1.993 3.113 26.845 1.00 90.62 174 ASP A CA 1
ATOM 1383 C C . ASP A 1 174 ? -1.837 2.389 25.499 1.00 90.62 174 ASP A C 1
ATOM 1385 O O . ASP A 1 174 ? -1.010 1.487 25.366 1.00 90.62 174 ASP A O 1
ATOM 1389 N N . ALA A 1 175 ? -2.494 2.878 24.436 1.00 90.50 175 ALA A N 1
ATOM 1390 C CA . ALA A 1 175 ? -2.309 2.369 23.071 1.00 90.50 175 ALA A CA 1
ATOM 1391 C C . ALA A 1 175 ? -0.854 2.459 22.567 1.00 90.50 175 ALA A C 1
ATOM 1393 O O . ALA A 1 175 ? -0.419 1.659 21.733 1.00 90.50 175 ALA A O 1
ATOM 1394 N N . GLN A 1 176 ? -0.108 3.468 23.024 1.00 90.69 176 GLN A N 1
ATOM 1395 C CA . GLN A 1 176 ? 1.296 3.711 22.678 1.00 90.69 176 GLN A CA 1
ATOM 1396 C C . GLN A 1 176 ? 2.279 3.010 23.613 1.00 90.69 176 GLN A C 1
ATOM 1398 O O . GLN A 1 176 ? 3.483 2.957 23.322 1.00 90.69 176 GLN A O 1
ATOM 1403 N N . SER A 1 177 ? 1.786 2.507 24.739 1.00 87.00 177 SER A N 1
ATOM 1404 C CA . SER A 1 177 ? 2.586 1.861 25.756 1.00 87.00 177 SER A CA 1
ATOM 1405 C C . SER A 1 177 ? 3.040 0.486 25.278 1.00 87.00 177 SER A C 1
ATOM 1407 O O . SER A 1 177 ? 2.351 -0.244 24.574 1.00 87.00 177 SER A O 1
ATOM 1409 N N . THR A 1 178 ? 4.258 0.119 25.665 1.00 82.62 178 THR A N 1
ATOM 1410 C CA . THR A 1 178 ? 4.785 -1.248 25.464 1.00 82.62 178 THR A CA 1
ATOM 1411 C C . THR A 1 178 ? 4.785 -2.051 26.759 1.00 82.62 178 THR A C 1
ATOM 1413 O O . THR A 1 178 ? 5.279 -3.179 26.795 1.00 82.62 178 THR A O 1
ATOM 1416 N N . THR A 1 179 ? 4.291 -1.442 27.837 1.00 79.31 179 THR A N 1
ATOM 1417 C CA . THR A 1 179 ? 4.364 -1.967 29.202 1.00 79.31 179 THR A CA 1
ATOM 1418 C C . THR A 1 179 ? 3.016 -2.001 29.907 1.00 79.31 179 THR A C 1
ATOM 1420 O O . THR A 1 179 ? 2.893 -2.718 30.898 1.00 79.31 179 THR A O 1
ATOM 1423 N N . GLU A 1 180 ? 2.038 -1.240 29.423 1.00 73.19 180 GLU A N 1
ATOM 1424 C CA . GLU A 1 180 ? 0.662 -1.245 29.918 1.00 73.19 180 GLU A CA 1
ATOM 1425 C C . GLU A 1 180 ? -0.198 -2.105 28.975 1.00 73.19 180 GLU A C 1
ATOM 1427 O O . GLU A 1 180 ? 0.047 -2.157 27.770 1.00 73.19 180 GLU A O 1
ATOM 1432 N N . ASN A 1 181 ? -1.114 -2.886 29.553 1.00 63.25 181 ASN A N 1
ATOM 1433 C CA . ASN A 1 181 ? -1.903 -3.920 28.862 1.00 63.25 181 ASN A CA 1
ATOM 1434 C C . ASN A 1 181 ? -3.411 -3.603 28.930 1.00 63.25 181 ASN A C 1
ATOM 1436 O O . ASN A 1 181 ? -4.235 -4.505 29.084 1.00 63.25 181 ASN A O 1
ATOM 1440 N N . ASP A 1 182 ? -3.771 -2.327 28.905 1.00 71.81 182 ASP A N 1
ATOM 1441 C CA . ASP A 1 182 ? -5.094 -1.798 29.259 1.00 71.81 182 ASP A CA 1
ATOM 1442 C C . ASP A 1 182 ? -5.829 -1.084 28.123 1.00 71.81 182 ASP A C 1
ATOM 1444 O O . ASP A 1 182 ? -6.987 -0.717 28.316 1.00 71.81 182 ASP A O 1
ATOM 1448 N N . PHE A 1 183 ? -5.258 -1.015 26.915 1.00 88.25 183 PHE A N 1
ATOM 1449 C CA . PHE A 1 183 ? -6.007 -0.547 25.748 1.00 88.25 183 PHE A CA 1
ATOM 1450 C C . PHE A 1 183 ? -7.106 -1.552 25.355 1.00 88.25 183 PHE A C 1
ATOM 1452 O O . PHE A 1 183 ? -6.882 -2.505 24.596 1.00 88.25 183 PHE A O 1
ATOM 1459 N N . ALA A 1 184 ? -8.311 -1.356 25.887 1.00 87.69 184 ALA A N 1
ATOM 1460 C CA . ALA A 1 184 ? -9.463 -2.197 25.621 1.00 87.69 184 ALA A CA 1
ATOM 1461 C C . ALA A 1 184 ? -9.995 -1.924 24.208 1.00 87.69 184 ALA A C 1
ATOM 1463 O O . ALA A 1 184 ? -10.508 -0.855 23.898 1.00 87.69 184 ALA A O 1
ATOM 1464 N N . ILE A 1 185 ? -9.889 -2.925 23.334 1.00 88.75 185 ILE A N 1
ATOM 1465 C CA . ILE A 1 185 ? -10.351 -2.824 21.939 1.00 88.75 185 ILE A CA 1
ATOM 1466 C C . ILE A 1 185 ? -11.858 -3.076 21.776 1.00 88.75 185 ILE A C 1
ATOM 1468 O O . ILE A 1 185 ? -12.413 -2.805 20.715 1.00 88.75 185 ILE A O 1
ATOM 1472 N N . ALA A 1 186 ? -12.497 -3.661 22.789 1.00 87.62 186 ALA A N 1
ATOM 1473 C CA . ALA A 1 186 ? -13.931 -3.917 22.880 1.00 87.62 186 ALA A CA 1
ATOM 1474 C C . ALA A 1 186 ? -14.282 -4.298 24.327 1.00 87.62 186 ALA A C 1
ATOM 1476 O O . ALA A 1 186 ? -13.415 -4.758 25.077 1.00 87.62 186 ALA A O 1
ATOM 1477 N N . THR A 1 187 ? -15.559 -4.190 24.694 1.00 84.69 187 THR A N 1
ATOM 1478 C CA . THR A 1 187 ? -16.081 -4.719 25.963 1.00 84.69 187 THR A CA 1
ATOM 1479 C C . THR A 1 187 ? -17.158 -5.789 25.713 1.00 84.69 187 THR A C 1
ATOM 1481 O O . THR A 1 187 ? -17.331 -6.281 24.598 1.00 84.69 187 THR A O 1
ATOM 1484 N N . ALA A 1 188 ? -17.872 -6.204 26.765 1.00 82.25 188 ALA A N 1
ATOM 1485 C CA . ALA A 1 188 ? -19.032 -7.088 26.648 1.00 82.25 188 ALA A CA 1
ATOM 1486 C C . ALA A 1 188 ? -20.316 -6.360 26.195 1.00 82.25 188 ALA A C 1
ATOM 1488 O O . ALA A 1 188 ? -21.349 -7.012 26.004 1.00 82.25 188 ALA A O 1
ATOM 1489 N N . THR A 1 189 ? -20.278 -5.034 26.060 1.00 86.75 189 THR A N 1
ATOM 1490 C CA . THR A 1 189 ? -21.400 -4.214 25.601 1.00 86.75 189 THR A CA 1
ATOM 1491 C C . THR A 1 189 ? -21.414 -4.149 24.074 1.00 86.75 189 THR A C 1
ATOM 1493 O O . THR A 1 189 ? -20.379 -4.092 23.412 1.00 86.75 189 THR A O 1
ATOM 1496 N N . ASN A 1 190 ? -22.612 -4.205 23.487 1.00 87.94 190 ASN A N 1
ATOM 1497 C CA . ASN A 1 190 ? -22.760 -4.049 22.041 1.00 87.94 190 ASN A CA 1
ATOM 1498 C C . ASN A 1 190 ? -22.395 -2.622 21.623 1.00 87.94 190 ASN A C 1
ATOM 1500 O O . ASN A 1 190 ? -22.753 -1.687 22.324 1.00 87.94 190 ASN A O 1
ATOM 1504 N N . ASN A 1 191 ? -21.817 -2.490 20.428 1.00 89.56 191 ASN A N 1
ATOM 1505 C CA . ASN A 1 191 ? -21.367 -1.232 19.814 1.00 89.56 191 ASN A CA 1
ATOM 1506 C C . ASN A 1 191 ? -20.114 -0.603 20.433 1.00 89.56 191 ASN A C 1
ATOM 1508 O O . ASN A 1 191 ? -19.657 0.409 19.910 1.00 89.56 191 ASN A O 1
ATOM 1512 N N . ASP A 1 192 ? -19.518 -1.220 21.449 1.00 91.62 192 ASP A N 1
ATOM 1513 C CA . ASP A 1 192 ? -18.215 -0.799 21.952 1.00 91.62 192 ASP A CA 1
ATOM 1514 C C . ASP A 1 192 ? -17.102 -1.124 20.956 1.00 91.62 192 ASP A C 1
ATOM 1516 O O . ASP A 1 192 ? -17.187 -2.066 20.157 1.00 91.62 192 ASP A O 1
ATOM 1520 N N . GLY A 1 193 ? -16.025 -0.352 21.023 1.00 92.75 193 GLY A N 1
ATOM 1521 C CA . GLY A 1 193 ? -14.892 -0.527 20.136 1.00 92.75 193 GLY A CA 1
ATOM 1522 C C . GLY A 1 193 ? -13.760 0.437 20.433 1.00 92.75 193 GLY A C 1
ATOM 1523 O O . GLY A 1 193 ? -13.564 0.892 21.556 1.00 92.75 193 GLY A O 1
ATOM 1524 N N . PHE A 1 194 ? -13.008 0.760 19.391 1.00 93.75 194 PHE A N 1
ATOM 1525 C CA . PHE A 1 194 ? -11.897 1.689 19.475 1.00 93.75 194 PHE A CA 1
ATOM 1526 C C . PHE A 1 194 ? -11.790 2.507 18.195 1.00 93.75 194 PHE A C 1
ATOM 1528 O O . PHE A 1 194 ? -12.214 2.079 17.116 1.00 93.75 194 PHE A O 1
ATOM 1535 N N . TYR A 1 195 ? -11.152 3.664 18.308 1.00 93.50 195 TYR A N 1
ATOM 1536 C CA . TYR A 1 195 ? -10.781 4.482 17.166 1.00 93.50 195 TYR A CA 1
ATOM 1537 C C . TYR A 1 195 ? -9.272 4.598 17.052 1.00 93.50 195 TYR A C 1
ATOM 1539 O O . TYR A 1 195 ? -8.548 4.614 18.044 1.00 93.50 195 TYR A O 1
ATOM 1547 N N . VAL A 1 196 ? -8.811 4.723 15.810 1.00 93.50 196 VAL A N 1
ATOM 1548 C CA . VAL A 1 196 ? -7.429 5.067 15.481 1.00 93.50 196 VAL A CA 1
ATOM 1549 C C . VAL A 1 196 ? -7.463 6.191 14.465 1.00 93.50 196 VAL A C 1
ATOM 1551 O O . VAL A 1 196 ? -8.143 6.102 13.440 1.00 93.50 196 VAL A O 1
ATOM 1554 N N . ALA A 1 197 ? -6.710 7.245 14.740 1.00 91.31 197 ALA A N 1
ATOM 1555 C CA . ALA A 1 197 ? -6.578 8.400 13.876 1.00 91.31 197 ALA A CA 1
ATOM 1556 C C . ALA A 1 197 ? -5.098 8.755 13.699 1.00 91.31 197 ALA A C 1
ATOM 1558 O O . ALA A 1 197 ? -4.261 8.483 14.554 1.00 91.31 197 ALA A O 1
ATOM 1559 N N . GLY A 1 198 ? -4.761 9.367 12.568 1.00 88.75 198 GLY A N 1
ATOM 1560 C CA . GLY A 1 198 ? -3.394 9.777 12.266 1.00 88.75 198 GLY A CA 1
ATOM 1561 C C . GLY A 1 198 ? -3.357 11.038 11.419 1.00 88.75 198 GLY A C 1
ATOM 1562 O O . GLY A 1 198 ? -4.299 11.333 10.677 1.00 88.75 198 GLY A O 1
ATOM 1563 N N . VAL A 1 199 ? -2.255 11.785 11.517 1.00 86.06 199 VAL A N 1
ATOM 1564 C CA . VAL A 1 199 ? -2.007 12.960 10.659 1.00 86.06 199 VAL A CA 1
ATOM 1565 C C . VAL A 1 199 ? -1.809 12.525 9.202 1.00 86.06 199 VAL A C 1
ATOM 1567 O O . VAL A 1 199 ? -2.192 13.218 8.255 1.00 86.06 199 VAL A O 1
ATOM 1570 N N . ALA A 1 200 ? -1.202 11.355 9.001 1.00 83.88 200 ALA A N 1
ATOM 1571 C CA . ALA A 1 200 ? -1.007 10.756 7.691 1.00 83.88 200 ALA A CA 1
ATOM 1572 C C . ALA A 1 200 ? -2.083 9.695 7.407 1.00 83.88 200 ALA A C 1
ATOM 1574 O O . ALA A 1 200 ? -2.463 8.953 8.312 1.00 83.88 200 ALA A O 1
ATOM 1575 N N . PRO A 1 201 ? -2.543 9.564 6.149 1.00 85.38 201 PRO A N 1
ATOM 1576 C CA . PRO A 1 201 ? -3.315 8.400 5.747 1.00 85.38 201 PRO A CA 1
ATOM 1577 C C . PRO A 1 201 ? -2.520 7.110 5.981 1.00 85.38 201 PRO A C 1
ATOM 1579 O O . PRO A 1 201 ? -1.325 7.055 5.691 1.00 85.38 201 PRO A O 1
ATOM 1582 N N . PHE A 1 202 ? -3.200 6.076 6.456 1.00 85.81 202 PHE A N 1
ATOM 1583 C CA . PHE A 1 202 ? -2.688 4.724 6.636 1.00 85.81 202 PHE A CA 1
ATOM 1584 C C . PHE A 1 202 ? -3.603 3.720 5.920 1.00 85.81 202 PHE A C 1
ATOM 1586 O O . PHE A 1 202 ? -4.703 4.052 5.496 1.00 85.81 202 PHE A O 1
ATOM 1593 N N . THR A 1 203 ? -3.143 2.487 5.749 1.00 89.12 203 THR A N 1
ATOM 1594 C CA . THR A 1 203 ? -3.908 1.383 5.128 1.00 89.12 203 THR A CA 1
ATOM 1595 C C . THR A 1 203 ? -3.991 0.161 6.026 1.00 89.12 203 THR A C 1
ATOM 1597 O O . THR A 1 203 ? -4.669 -0.810 5.703 1.00 89.12 203 THR A O 1
ATOM 1600 N N . LYS A 1 204 ? -3.270 0.193 7.147 1.00 90.69 204 LYS A N 1
ATOM 1601 C CA . LYS A 1 204 ? -3.071 -0.948 8.019 1.00 90.69 204 LYS A CA 1
ATOM 1602 C C . LYS A 1 204 ? -2.978 -0.502 9.468 1.00 90.69 204 LYS A C 1
ATOM 1604 O O . LYS A 1 204 ? -2.215 0.404 9.788 1.00 90.69 204 LYS A O 1
ATOM 1609 N N . VAL A 1 205 ? -3.710 -1.197 10.328 1.00 91.94 205 VAL A N 1
ATOM 1610 C CA . VAL A 1 205 ? -3.601 -1.127 11.786 1.00 91.94 205 VAL A CA 1
ATOM 1611 C C . VAL A 1 205 ? -3.191 -2.508 12.273 1.00 91.94 205 VAL A C 1
ATOM 1613 O O . VAL A 1 205 ? -3.720 -3.520 11.813 1.00 91.94 205 VAL A O 1
ATOM 1616 N N . THR A 1 206 ? -2.202 -2.576 13.159 1.00 92.31 206 THR A N 1
ATOM 1617 C CA . THR A 1 206 ? -1.783 -3.835 13.783 1.00 92.31 206 THR A CA 1
ATOM 1618 C C . THR A 1 206 ? -1.859 -3.688 15.289 1.00 92.31 206 THR A C 1
ATOM 1620 O O . THR A 1 206 ? -1.073 -2.949 15.872 1.00 92.31 206 THR A O 1
ATOM 1623 N N . LEU A 1 207 ? -2.792 -4.411 15.896 1.00 91.06 207 LEU A N 1
ATOM 1624 C CA . LEU A 1 207 ? -2.915 -4.530 17.341 1.00 91.06 207 LEU A CA 1
ATOM 1625 C C . LEU A 1 207 ? -1.919 -5.588 17.803 1.00 91.06 207 LEU A C 1
ATOM 1627 O O . LEU A 1 207 ? -1.947 -6.717 17.304 1.00 91.06 207 LEU A O 1
ATOM 1631 N N . LYS A 1 208 ? -1.009 -5.214 18.697 1.00 89.50 208 LYS A N 1
ATOM 1632 C CA . LYS A 1 208 ? 0.027 -6.109 19.215 1.00 89.50 208 LYS A CA 1
ATOM 1633 C C . LYS A 1 208 ? -0.512 -6.917 20.386 1.00 89.50 208 LYS A C 1
ATOM 1635 O O . LYS A 1 208 ? -1.077 -6.331 21.297 1.00 89.50 208 LYS A O 1
ATOM 1640 N N . GLY A 1 209 ? -0.331 -8.240 20.355 1.00 87.38 209 GLY A N 1
ATOM 1641 C CA . GLY A 1 209 ? -0.735 -9.111 21.470 1.00 87.38 209 GLY A CA 1
ATOM 1642 C C . GLY A 1 209 ? -2.224 -9.028 21.831 1.00 87.38 209 GLY A C 1
ATOM 1643 O O . GLY A 1 209 ? -2.576 -9.126 23.000 1.00 87.38 209 GLY A O 1
ATOM 1644 N N . ALA A 1 210 ? -3.105 -8.813 20.849 1.00 88.19 210 ALA A N 1
ATOM 1645 C CA . ALA A 1 210 ? -4.533 -8.712 21.127 1.00 88.19 210 ALA A CA 1
ATOM 1646 C C . ALA A 1 210 ? -5.085 -10.071 21.583 1.00 88.19 210 ALA A C 1
ATOM 1648 O O . ALA A 1 210 ? -4.856 -11.097 20.930 1.00 88.19 210 ALA A O 1
ATOM 1649 N N . THR A 1 211 ? -5.809 -10.056 22.701 1.00 86.75 211 THR A N 1
ATOM 1650 C CA . THR A 1 211 ? -6.441 -11.226 23.317 1.00 86.75 211 THR A CA 1
ATOM 1651 C C . THR A 1 211 ? -7.693 -11.660 22.553 1.00 86.75 211 THR A C 1
ATOM 1653 O O . THR A 1 211 ? -8.200 -10.947 21.683 1.00 86.75 211 THR A O 1
ATOM 1656 N N . ASP A 1 212 ? -8.178 -12.871 22.834 1.00 83.19 212 ASP A N 1
ATOM 1657 C CA . ASP A 1 212 ? -9.431 -13.347 22.261 1.00 83.19 212 ASP A CA 1
ATOM 1658 C C . ASP A 1 212 ? -10.621 -12.574 22.843 1.00 83.19 212 ASP A C 1
ATOM 1660 O O . ASP A 1 212 ? -10.740 -12.389 24.052 1.00 83.19 212 ASP A O 1
ATOM 1664 N N . LEU A 1 213 ? -11.533 -12.141 21.970 1.00 83.12 213 LEU A N 1
ATOM 1665 C CA . LEU A 1 213 ? -12.744 -11.411 22.361 1.00 83.12 213 LEU A CA 1
ATOM 1666 C C . LEU A 1 213 ? -13.949 -12.347 22.588 1.00 83.12 213 LEU A C 1
ATOM 1668 O O . LEU A 1 213 ? -15.052 -11.900 22.899 1.00 83.12 213 LEU A O 1
ATOM 1672 N N . GLY A 1 214 ? -13.758 -13.662 22.443 1.00 78.50 214 GLY A N 1
ATOM 1673 C CA . GLY A 1 214 ? -14.791 -14.678 22.641 1.00 78.50 214 GLY A CA 1
ATOM 1674 C C . GLY A 1 214 ? -15.561 -15.082 21.374 1.00 78.50 214 GLY A C 1
ATOM 1675 O O . GLY A 1 214 ? -15.360 -14.574 20.276 1.00 78.50 214 GLY A O 1
ATOM 1676 N N . ALA A 1 215 ? -16.449 -16.072 21.517 1.00 67.75 215 ALA A N 1
ATOM 1677 C CA . ALA A 1 215 ? -16.927 -16.913 20.410 1.00 67.75 215 ALA A CA 1
ATOM 1678 C C . ALA A 1 215 ? -17.963 -16.285 19.449 1.00 67.75 215 ALA A C 1
ATOM 1680 O O . ALA A 1 215 ? -18.446 -16.975 18.547 1.00 67.75 215 ALA A O 1
ATOM 1681 N N . THR A 1 216 ? -18.381 -15.028 19.625 1.00 73.31 216 THR A N 1
ATOM 1682 C CA . THR A 1 216 ? -19.406 -14.412 18.755 1.00 73.31 216 THR A CA 1
ATOM 1683 C C . THR A 1 216 ? -19.226 -12.901 18.655 1.00 73.31 216 THR A C 1
ATOM 1685 O O . THR A 1 216 ? -20.058 -12.135 19.127 1.00 73.31 216 THR A O 1
ATOM 1688 N N . ILE A 1 217 ? -18.131 -12.476 18.025 1.00 83.62 217 ILE A N 1
ATOM 1689 C CA . ILE A 1 217 ? -17.880 -11.062 17.732 1.00 83.62 217 ILE A CA 1
ATOM 1690 C C . ILE A 1 217 ? -18.204 -10.765 16.274 1.00 83.62 217 ILE A C 1
ATOM 1692 O O . ILE A 1 217 ? -17.712 -11.429 15.360 1.00 83.62 217 ILE A O 1
ATOM 1696 N N . VAL A 1 218 ? -19.023 -9.737 16.068 1.00 86.94 218 VAL A N 1
ATOM 1697 C CA . VAL A 1 218 ? -19.259 -9.121 14.763 1.00 86.94 218 VAL A CA 1
ATOM 1698 C C . VAL A 1 218 ? -18.747 -7.693 14.852 1.00 86.94 218 VAL A C 1
ATOM 1700 O O . VAL A 1 218 ? -19.360 -6.859 15.509 1.00 86.94 218 VAL A O 1
ATOM 1703 N N . ALA A 1 219 ? -17.611 -7.432 14.211 1.00 89.69 219 ALA A N 1
ATOM 1704 C CA . ALA A 1 219 ? -17.023 -6.101 14.146 1.00 89.69 219 ALA A CA 1
ATOM 1705 C C . ALA A 1 219 ? -17.470 -5.382 12.868 1.00 89.69 219 ALA A C 1
ATOM 1707 O O . ALA A 1 219 ? -17.455 -5.964 11.777 1.00 89.69 219 ALA A O 1
ATOM 1708 N N . THR A 1 220 ? -17.818 -4.107 13.008 1.00 93.12 220 THR A N 1
ATOM 1709 C CA . THR A 1 220 ? -18.016 -3.187 11.885 1.00 93.12 220 THR A CA 1
ATOM 1710 C C . THR A 1 220 ? -16.770 -2.320 11.761 1.00 93.12 220 THR A C 1
ATOM 1712 O O . THR A 1 220 ? -16.238 -1.853 12.762 1.00 93.12 220 THR A O 1
ATOM 1715 N N . TYR A 1 221 ? -16.293 -2.115 10.536 1.00 94.44 221 TYR A N 1
ATOM 1716 C CA . TYR A 1 221 ? -15.127 -1.281 10.265 1.00 94.44 221 TYR A CA 1
ATOM 1717 C C . TYR A 1 221 ? -15.569 -0.080 9.456 1.00 94.44 221 TYR A C 1
ATOM 1719 O O . TYR A 1 221 ? -16.151 -0.231 8.377 1.00 94.44 221 TYR A O 1
ATOM 1727 N N . GLU A 1 222 ? -15.266 1.108 9.958 1.00 94.44 222 GLU A N 1
ATOM 1728 C CA . GLU A 1 222 ? -15.716 2.360 9.369 1.00 94.44 222 GLU A CA 1
ATOM 1729 C C . GLU A 1 222 ? -14.591 3.393 9.366 1.00 94.44 222 GLU A C 1
ATOM 1731 O O . GLU A 1 222 ? -13.629 3.307 10.126 1.00 94.44 222 GLU A O 1
ATOM 1736 N N . TYR A 1 223 ? -14.716 4.381 8.488 1.00 93.00 223 TYR A N 1
ATOM 1737 C CA . TYR A 1 223 ? -13.881 5.572 8.484 1.00 93.00 223 TYR A CA 1
ATOM 1738 C C . TYR A 1 223 ? -14.749 6.820 8.609 1.00 93.00 223 TYR A C 1
ATOM 1740 O O . TYR A 1 223 ? -15.879 6.864 8.113 1.00 93.00 223 TYR A O 1
ATOM 1748 N N . TYR A 1 224 ? -14.200 7.863 9.229 1.00 91.62 224 TYR A N 1
ATOM 1749 C CA . TYR A 1 224 ? -14.874 9.150 9.321 1.00 91.62 224 TYR A CA 1
ATOM 1750 C C . TYR A 1 224 ? -14.683 9.935 8.019 1.00 91.62 224 TYR A C 1
ATOM 1752 O O . TYR A 1 224 ? -13.575 10.358 7.678 1.00 91.62 224 TYR A O 1
ATOM 1760 N N . ALA A 1 225 ? -15.752 10.082 7.240 1.00 90.44 225 ALA A N 1
ATOM 1761 C CA . ALA A 1 225 ? -15.698 10.683 5.915 1.00 90.44 225 ALA A CA 1
ATOM 1762 C C . ALA A 1 225 ? -15.642 12.221 5.961 1.00 90.44 225 ALA A C 1
ATOM 1764 O O . ALA A 1 225 ? -16.062 12.869 6.922 1.00 90.44 225 ALA A O 1
ATOM 1765 N N . GLY A 1 226 ? -15.152 12.834 4.876 1.00 82.81 226 GLY A N 1
ATOM 1766 C CA . GLY A 1 226 ? -15.040 14.295 4.726 1.00 82.81 226 GLY A CA 1
ATOM 1767 C C . GLY A 1 226 ? -16.344 15.071 4.962 1.00 82.81 226 GLY A C 1
ATOM 1768 O O . GLY A 1 226 ? -16.316 16.222 5.395 1.00 82.81 226 GLY A O 1
ATOM 1769 N N . ASN A 1 227 ? -17.488 14.425 4.738 1.00 84.56 227 ASN A N 1
ATOM 1770 C CA . ASN A 1 227 ? -18.833 14.957 4.964 1.00 84.56 227 ASN A CA 1
ATOM 1771 C C . ASN A 1 227 ? -19.315 14.861 6.431 1.00 84.56 227 ASN A C 1
ATOM 1773 O O . ASN A 1 227 ? -20.438 15.272 6.710 1.00 84.56 227 ASN A O 1
ATOM 1777 N N . GLY A 1 228 ? -18.500 14.330 7.347 1.00 86.31 228 GLY A N 1
ATOM 1778 C CA . GLY A 1 228 ? -18.823 14.208 8.769 1.00 86.31 228 GLY A CA 1
ATOM 1779 C C . GLY A 1 228 ? -19.633 12.966 9.152 1.00 86.31 228 GLY A C 1
ATOM 1780 O O . GLY A 1 228 ? -20.264 12.969 10.206 1.00 86.31 228 GLY A O 1
ATOM 1781 N N . THR A 1 229 ? -19.649 11.922 8.317 1.00 90.31 229 THR A N 1
ATOM 1782 C CA . THR A 1 229 ? -20.367 10.666 8.600 1.00 90.31 229 THR A CA 1
ATOM 1783 C C . THR A 1 229 ? -19.426 9.470 8.663 1.00 90.31 229 THR A C 1
ATOM 1785 O O . THR A 1 229 ? -18.496 9.376 7.861 1.00 90.31 229 THR A O 1
ATOM 1788 N N . TRP A 1 230 ? -19.715 8.510 9.540 1.00 91.62 230 TRP A N 1
ATOM 1789 C CA . TRP A 1 230 ? -19.083 7.192 9.504 1.00 91.62 230 TRP A CA 1
ATOM 1790 C C . TRP A 1 230 ? -19.512 6.425 8.251 1.00 91.62 230 TRP A C 1
ATOM 1792 O O . TRP A 1 230 ? -20.679 6.445 7.860 1.00 91.62 230 TRP A O 1
ATOM 1802 N N . THR A 1 231 ? -18.544 5.830 7.559 1.00 94.19 231 THR A N 1
ATOM 1803 C CA . THR A 1 231 ? -18.758 5.084 6.314 1.00 94.19 231 THR A CA 1
ATOM 1804 C C . THR A 1 231 ? -18.020 3.758 6.381 1.00 94.19 231 THR A C 1
ATOM 1806 O O . THR A 1 231 ? -16.844 3.730 6.733 1.00 94.19 231 THR A O 1
ATOM 1809 N N . ALA A 1 232 ? -18.682 2.668 5.993 1.00 93.75 232 ALA A N 1
ATOM 1810 C CA . ALA A 1 232 ? -18.081 1.340 5.986 1.00 93.75 232 ALA A CA 1
ATOM 1811 C C . ALA A 1 232 ? -16.815 1.277 5.113 1.00 93.75 232 ALA A C 1
ATOM 1813 O O . ALA A 1 232 ? -16.804 1.742 3.968 1.00 93.75 232 ALA A O 1
ATOM 1814 N N . VAL A 1 233 ? -15.762 0.648 5.635 1.00 92.19 233 VAL A N 1
ATOM 1815 C CA . VAL A 1 233 ? -14.543 0.345 4.879 1.00 92.19 233 VAL A CA 1
ATOM 1816 C C . VAL A 1 233 ? -14.582 -1.092 4.360 1.00 92.19 233 VAL A C 1
ATOM 1818 O O . VAL A 1 233 ? -15.036 -2.013 5.035 1.00 92.19 233 VAL A O 1
ATOM 1821 N N . THR A 1 234 ? -14.095 -1.306 3.136 1.00 90.44 234 THR A N 1
ATOM 1822 C CA . THR A 1 234 ? -13.879 -2.660 2.605 1.00 90.44 234 THR A CA 1
ATOM 1823 C C . THR A 1 234 ? -12.488 -3.136 2.999 1.00 90.44 234 THR A C 1
ATOM 1825 O O . THR A 1 234 ? -11.489 -2.560 2.561 1.00 90.44 234 THR A O 1
ATOM 1828 N N . LEU A 1 235 ? -12.423 -4.187 3.814 1.00 91.88 235 LEU A N 1
ATOM 1829 C CA . LEU A 1 235 ? -11.157 -4.762 4.254 1.00 91.88 235 LEU A CA 1
ATOM 1830 C C . LEU A 1 235 ? -10.499 -5.607 3.157 1.00 91.88 235 LEU A C 1
ATOM 1832 O O . LEU A 1 235 ? -11.159 -6.345 2.427 1.00 91.88 235 LEU A O 1
ATOM 1836 N N . VAL A 1 236 ? -9.175 -5.498 3.084 1.00 90.12 236 VAL A N 1
ATOM 1837 C CA . VAL A 1 236 ? -8.274 -6.419 2.381 1.00 90.12 236 VAL A CA 1
ATOM 1838 C C . VAL A 1 236 ? -7.958 -7.610 3.288 1.00 90.12 236 VAL A C 1
ATOM 1840 O O . VAL A 1 236 ? -8.038 -8.754 2.848 1.00 90.12 236 VAL A O 1
ATOM 1843 N N . THR A 1 237 ? -7.669 -7.335 4.563 1.00 89.25 237 THR A N 1
ATOM 1844 C CA . THR A 1 237 ? -7.407 -8.347 5.592 1.00 89.25 237 THR A CA 1
ATOM 1845 C C . THR A 1 237 ? -8.330 -8.100 6.778 1.00 89.25 237 THR A C 1
ATOM 1847 O O . THR A 1 237 ? -8.241 -7.055 7.428 1.00 89.25 237 THR A O 1
ATOM 1850 N N . THR A 1 238 ? -9.203 -9.068 7.060 1.00 89.62 238 THR A N 1
ATOM 1851 C CA . THR A 1 238 ? -10.080 -9.064 8.239 1.00 89.62 238 THR A CA 1
ATOM 1852 C C . THR A 1 238 ? -9.397 -9.808 9.387 1.00 89.62 238 THR A C 1
ATOM 1854 O O . THR A 1 238 ? -8.989 -10.956 9.184 1.00 89.62 238 THR A O 1
ATOM 1857 N N . PRO A 1 239 ? -9.259 -9.208 10.582 1.00 90.19 239 PRO A N 1
ATOM 1858 C CA . PRO A 1 239 ? -8.696 -9.902 11.735 1.00 90.19 239 PRO A CA 1
ATOM 1859 C C . PRO A 1 239 ? -9.644 -10.993 12.251 1.00 90.19 239 PRO A C 1
ATOM 1861 O O . PRO A 1 239 ? -10.866 -10.866 12.186 1.00 90.19 239 PRO A O 1
ATOM 1864 N N . ASP A 1 240 ? -9.064 -12.054 12.807 1.00 88.25 240 ASP A N 1
ATOM 1865 C CA . ASP A 1 240 ? -9.799 -13.097 13.523 1.00 88.25 240 ASP A CA 1
ATOM 1866 C C . ASP A 1 240 ? -9.859 -12.764 15.019 1.00 88.25 240 ASP A C 1
ATOM 1868 O O . ASP A 1 240 ? -8.858 -12.865 15.723 1.00 88.25 240 ASP A O 1
ATOM 1872 N N . TRP A 1 241 ? -11.024 -12.372 15.525 1.00 87.62 241 TRP A N 1
ATOM 1873 C CA . TRP A 1 241 ? -11.200 -11.994 16.933 1.00 87.62 241 TRP A CA 1
ATOM 1874 C C . TRP A 1 241 ? -11.378 -13.175 17.897 1.00 87.62 241 TRP A C 1
ATOM 1876 O O . TRP A 1 241 ? -11.443 -12.966 19.106 1.00 87.62 241 TRP A O 1
ATOM 1886 N N . ILE A 1 242 ? -11.472 -14.404 17.380 1.00 85.06 242 ILE A N 1
ATOM 1887 C CA . ILE A 1 242 ? -11.793 -15.608 18.164 1.00 85.06 242 ILE A CA 1
ATOM 1888 C C . ILE A 1 242 ? -10.536 -16.447 18.434 1.00 85.06 242 ILE A C 1
ATOM 1890 O O . ILE A 1 242 ? -10.499 -17.251 19.365 1.00 85.06 242 ILE A O 1
ATOM 1894 N N . ALA A 1 243 ? -9.490 -16.282 17.624 1.00 81.06 243 ALA A N 1
ATOM 1895 C CA . ALA A 1 243 ? -8.223 -16.969 17.832 1.00 81.06 243 ALA A CA 1
ATOM 1896 C C . ALA A 1 243 ? -7.541 -16.551 19.150 1.00 81.06 243 ALA A C 1
ATOM 1898 O O . ALA A 1 243 ? -7.754 -15.452 19.657 1.00 81.06 243 ALA A O 1
ATOM 1899 N N . ALA A 1 244 ? -6.664 -17.420 19.663 1.00 83.81 244 ALA A N 1
ATOM 1900 C CA . ALA A 1 244 ? -5.823 -17.134 20.827 1.00 83.81 244 ALA A CA 1
ATOM 1901 C C . ALA A 1 244 ? -4.943 -15.888 20.621 1.00 83.81 244 ALA A C 1
ATOM 1903 O O . ALA A 1 244 ? -4.681 -15.497 19.477 1.00 83.81 244 ALA A O 1
ATOM 1904 N N . GLU A 1 245 ? -4.467 -15.308 21.726 1.00 86.25 245 GLU A N 1
ATOM 1905 C CA . GLU A 1 245 ? -3.672 -14.075 21.752 1.00 86.25 245 GLU A CA 1
ATOM 1906 C C . GLU A 1 245 ? -2.584 -14.050 20.667 1.00 86.25 245 GLU A C 1
ATOM 1908 O O . GLU A 1 245 ? -1.710 -14.920 20.612 1.00 86.25 245 GLU A O 1
ATOM 1913 N N . ALA A 1 246 ? -2.669 -13.072 19.763 1.00 88.19 246 ALA A N 1
ATOM 1914 C CA . ALA A 1 246 ? -1.627 -12.793 18.781 1.00 88.19 246 ALA A CA 1
ATOM 1915 C C . ALA A 1 246 ? -1.828 -11.401 18.173 1.00 88.19 246 ALA A C 1
ATOM 1917 O O . ALA A 1 246 ? -2.848 -10.749 18.386 1.00 88.19 246 ALA A O 1
ATOM 1918 N N . ASP A 1 247 ? -0.888 -10.975 17.334 1.00 91.31 247 ASP A N 1
ATOM 1919 C CA . ASP A 1 247 ? -1.063 -9.750 16.562 1.00 91.31 247 ASP A CA 1
ATOM 1920 C C . ASP A 1 247 ? -2.308 -9.843 15.663 1.00 91.31 247 ASP A C 1
ATOM 1922 O O . ASP A 1 247 ? -2.545 -10.855 14.991 1.00 91.31 247 ASP A O 1
ATOM 1926 N N . ARG A 1 248 ? -3.105 -8.773 15.630 1.00 91.19 248 ARG A N 1
ATOM 1927 C CA . ARG A 1 248 ? -4.299 -8.663 14.782 1.00 91.19 248 ARG A CA 1
ATOM 1928 C C . ARG A 1 248 ? -4.111 -7.540 13.790 1.00 91.19 248 ARG A C 1
ATOM 1930 O O . ARG A 1 248 ? -3.867 -6.399 14.165 1.00 91.19 248 ARG A O 1
ATOM 1937 N N . THR A 1 249 ? -4.198 -7.880 12.509 1.00 93.12 249 THR A N 1
ATOM 1938 C CA . THR A 1 249 ? -4.051 -6.919 11.417 1.00 93.12 249 THR A CA 1
ATOM 1939 C C . THR A 1 249 ? -5.412 -6.592 10.827 1.00 93.12 249 THR A C 1
ATOM 1941 O O . THR A 1 249 ? -6.137 -7.489 10.405 1.00 93.12 249 THR A O 1
ATOM 1944 N N . ILE A 1 250 ? -5.707 -5.300 10.754 1.00 94.31 250 ILE A N 1
ATOM 1945 C CA . ILE A 1 250 ? -6.796 -4.732 9.968 1.00 94.31 250 ILE A CA 1
ATOM 1946 C C . ILE A 1 250 ? -6.134 -4.031 8.790 1.00 94.31 250 ILE A C 1
ATOM 1948 O O . ILE A 1 250 ? -5.330 -3.124 8.993 1.00 94.31 250 ILE A O 1
ATOM 1952 N N . GLU A 1 251 ? -6.439 -4.454 7.570 1.00 92.44 251 GLU A N 1
ATOM 1953 C CA . GLU A 1 251 ? -5.882 -3.846 6.360 1.00 92.44 251 GLU A CA 1
ATOM 1954 C C . GLU A 1 251 ? -6.992 -3.520 5.373 1.00 92.44 251 GLU A C 1
ATOM 1956 O O . GLU A 1 251 ? -7.934 -4.295 5.216 1.00 92.44 251 GLU A O 1
ATOM 1961 N N . PHE A 1 252 ? -6.879 -2.384 4.698 1.00 91.56 252 PHE A N 1
ATOM 1962 C CA . PHE A 1 252 ? -7.869 -1.873 3.760 1.00 91.56 252 PHE A CA 1
ATOM 1963 C C . PHE A 1 252 ? -7.213 -0.974 2.708 1.00 91.56 252 PHE A C 1
ATOM 1965 O O . PHE A 1 252 ? -6.106 -0.463 2.877 1.00 91.56 252 PHE A O 1
ATOM 1972 N N . ASN A 1 253 ? -7.922 -0.747 1.605 1.00 86.00 253 ASN A N 1
ATOM 1973 C CA . ASN A 1 253 ? -7.510 0.247 0.616 1.00 86.00 253 ASN A CA 1
ATOM 1974 C C . ASN A 1 253 ? -7.912 1.648 1.083 1.00 86.00 253 ASN A C 1
ATOM 1976 O O . ASN A 1 253 ? -8.999 1.811 1.635 1.00 86.00 253 ASN A O 1
ATOM 1980 N N . ILE A 1 254 ? -7.071 2.657 0.819 1.00 84.62 254 ILE A N 1
ATOM 1981 C CA . ILE A 1 254 ? -7.410 4.059 1.107 1.00 84.62 254 ILE A CA 1
ATOM 1982 C C . ILE A 1 254 ? -8.724 4.402 0.390 1.00 84.62 254 ILE A C 1
ATOM 1984 O O . ILE A 1 254 ? -8.765 4.329 -0.843 1.00 84.62 254 ILE A O 1
ATOM 1988 N N . PRO A 1 255 ? -9.784 4.796 1.117 1.00 86.06 255 PRO A N 1
ATOM 1989 C CA . PRO A 1 255 ? -11.025 5.225 0.492 1.00 86.06 255 PRO A CA 1
ATOM 1990 C C . PRO A 1 255 ? -10.788 6.504 -0.317 1.00 86.06 255 PRO A C 1
ATOM 1992 O O . PRO A 1 255 ? -10.295 7.504 0.215 1.00 86.06 255 PRO A O 1
ATOM 1995 N N . LEU A 1 256 ? -11.146 6.475 -1.601 1.00 85.19 256 LEU A N 1
ATOM 1996 C CA . LEU A 1 256 ? -11.072 7.627 -2.498 1.00 85.19 256 LEU A CA 1
ATOM 1997 C C . LEU A 1 256 ? -12.473 8.091 -2.895 1.00 85.19 256 LEU A C 1
ATOM 1999 O O . LEU A 1 256 ? -13.386 7.280 -3.056 1.00 85.19 256 LEU A O 1
ATOM 2003 N N . ASP A 1 257 ? -12.643 9.399 -3.059 1.00 81.88 257 ASP A N 1
ATOM 2004 C CA . ASP A 1 257 ? -13.870 9.983 -3.584 1.00 81.88 257 ASP A CA 1
ATOM 2005 C C . ASP A 1 257 ? -13.949 9.844 -5.117 1.00 81.88 257 ASP A C 1
ATOM 2007 O O . ASP A 1 257 ? -13.039 9.350 -5.786 1.00 81.88 257 ASP A O 1
ATOM 2011 N N . SER A 1 258 ? -15.050 10.313 -5.711 1.00 80.62 258 SER A N 1
ATOM 2012 C CA . SER A 1 258 ? -15.246 10.255 -7.168 1.00 80.62 258 SER A CA 1
ATOM 2013 C C . SER A 1 258 ? -14.220 11.053 -7.988 1.00 80.62 258 SER A C 1
ATOM 2015 O O . SER A 1 258 ? -14.133 10.863 -9.200 1.00 80.62 258 SER A O 1
ATOM 2017 N N . ALA A 1 259 ? -13.469 11.957 -7.354 1.00 75.25 259 ALA A N 1
ATOM 2018 C CA . ALA A 1 259 ? -12.403 12.737 -7.970 1.00 75.25 259 ALA A CA 1
ATOM 2019 C C . ALA A 1 259 ? -11.009 12.121 -7.734 1.00 75.25 259 ALA A C 1
ATOM 2021 O O . ALA A 1 259 ? -10.016 12.669 -8.216 1.00 75.25 259 ALA A O 1
ATOM 2022 N N . GLY A 1 260 ? -10.922 10.987 -7.028 1.00 73.44 260 GLY A N 1
ATOM 2023 C CA . GLY A 1 260 ? -9.664 10.338 -6.667 1.00 73.44 260 GLY A CA 1
ATOM 2024 C C . GLY A 1 260 ? -8.934 11.014 -5.502 1.00 73.44 260 GLY A C 1
ATOM 2025 O O . GLY A 1 260 ? -7.753 10.739 -5.293 1.00 73.44 260 GLY A O 1
ATOM 2026 N N . ALA A 1 261 ? -9.598 11.905 -4.762 1.00 81.12 261 ALA A N 1
ATOM 2027 C CA . ALA A 1 261 ? -9.065 12.486 -3.536 1.00 81.12 261 ALA A CA 1
ATOM 2028 C C . ALA A 1 261 ? -9.389 11.598 -2.326 1.00 81.12 261 ALA A C 1
ATOM 2030 O O . ALA A 1 261 ? -10.255 10.730 -2.385 1.00 81.12 261 ALA A O 1
ATOM 2031 N N . LEU A 1 262 ? -8.683 11.816 -1.217 1.00 83.94 262 LEU A N 1
ATOM 2032 C CA . LEU A 1 262 ? -8.908 11.108 0.043 1.00 83.94 262 LEU A CA 1
ATOM 2033 C C . LE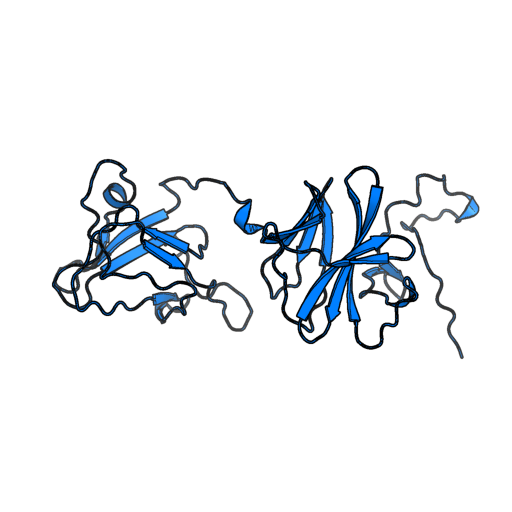U A 1 262 ? -10.356 11.311 0.523 1.00 83.94 262 LEU A C 1
ATOM 2035 O O . LEU A 1 262 ? -10.769 12.450 0.732 1.00 83.94 262 LEU A O 1
ATOM 2039 N N . ALA A 1 263 ? -11.115 10.229 0.711 1.00 85.81 263 ALA A N 1
ATOM 2040 C CA . ALA A 1 263 ? -12.512 10.325 1.145 1.00 85.81 263 ALA A CA 1
ATOM 2041 C C . ALA A 1 263 ? -12.673 10.449 2.668 1.00 85.81 263 ALA A C 1
ATOM 2043 O O . ALA A 1 263 ? -13.716 10.914 3.139 1.00 85.81 263 ALA A O 1
ATOM 2044 N N . TRP A 1 264 ? -11.672 10.029 3.444 1.00 86.50 264 TRP A N 1
ATOM 2045 C CA . TRP A 1 264 ? -11.691 10.142 4.901 1.00 86.50 264 TRP A CA 1
ATOM 2046 C C . TRP A 1 264 ? -11.076 11.455 5.393 1.00 86.50 264 TRP A C 1
ATOM 2048 O O . TRP A 1 264 ? -10.302 12.098 4.679 1.00 86.50 264 TRP A O 1
ATOM 2058 N N . LYS A 1 265 ? -11.402 11.860 6.620 1.00 84.88 265 LYS A N 1
ATOM 2059 C CA . LYS A 1 265 ? -10.744 12.986 7.293 1.00 84.88 265 LYS A CA 1
ATOM 2060 C C . LYS A 1 265 ? -9.460 12.543 7.982 1.00 84.88 265 LYS A C 1
ATOM 2062 O O . LYS A 1 265 ? -9.361 11.413 8.452 1.00 84.88 265 LYS A O 1
ATOM 2067 N N . LYS A 1 266 ? -8.483 13.448 8.054 1.00 82.38 266 LYS A N 1
ATOM 2068 C CA . LYS A 1 266 ? -7.260 13.241 8.834 1.00 82.38 266 LYS A CA 1
ATOM 2069 C C . LYS A 1 266 ? -7.445 13.773 10.248 1.00 82.38 266 LYS A C 1
ATOM 2071 O O . LYS A 1 266 ? -8.261 14.664 10.490 1.00 82.38 266 LYS A O 1
ATOM 2076 N N . TRP A 1 267 ? -6.653 13.249 11.173 1.00 75.06 267 TRP A N 1
ATOM 2077 C CA . TRP A 1 267 ? -6.567 13.824 12.508 1.00 75.06 267 TRP A CA 1
ATOM 2078 C C . TRP A 1 267 ? -6.017 15.258 12.427 1.00 75.06 267 TRP A C 1
ATOM 2080 O O . TRP A 1 267 ? -5.086 15.525 11.665 1.00 75.06 267 TRP A O 1
ATOM 2090 N N . GLY A 1 268 ? -6.638 16.182 13.165 1.00 71.62 268 GLY A N 1
ATOM 2091 C CA . GLY A 1 268 ? -6.371 17.624 13.088 1.00 71.62 268 GLY A CA 1
ATOM 2092 C C . GLY A 1 268 ? -7.239 18.403 12.087 1.00 71.62 268 GLY A C 1
ATOM 2093 O O . GLY A 1 268 ? -7.282 19.626 12.172 1.00 71.62 268 GLY A O 1
ATOM 2094 N N . ASP A 1 269 ? -7.978 17.729 11.191 1.00 67.19 269 ASP A N 1
ATOM 2095 C CA . ASP A 1 269 ? -9.004 18.366 10.332 1.00 67.19 269 ASP A CA 1
ATOM 2096 C C . ASP A 1 269 ? -10.385 18.455 11.023 1.00 67.19 269 ASP A C 1
ATOM 2098 O O . ASP A 1 269 ? -11.363 18.961 10.460 1.00 67.19 269 ASP A O 1
ATOM 2102 N N . VAL A 1 270 ? -10.477 17.918 12.237 1.00 52.09 270 VAL A N 1
ATOM 2103 C CA . VAL A 1 270 ? -11.626 17.972 13.141 1.00 52.09 270 VAL A CA 1
ATOM 2104 C C . VAL A 1 270 ? -11.150 18.686 14.401 1.00 52.09 270 VAL A C 1
ATOM 2106 O O . VAL A 1 270 ? -10.252 18.186 15.076 1.00 52.09 270 VAL A O 1
ATOM 2109 N N . ASP A 1 271 ? -11.725 19.855 14.687 1.00 38.03 271 ASP A N 1
ATOM 2110 C CA . ASP A 1 271 ? -11.814 20.301 16.079 1.00 38.03 271 ASP A CA 1
ATOM 2111 C C . ASP A 1 271 ? -12.684 19.265 16.821 1.00 38.03 271 ASP A C 1
ATOM 2113 O O . ASP A 1 271 ? -13.681 18.825 16.232 1.00 38.03 271 ASP A O 1
ATOM 2117 N N . PRO A 1 272 ? -12.289 18.835 18.034 1.00 45.12 272 PRO A N 1
ATOM 2118 C CA . PRO A 1 272 ? -13.016 17.838 18.821 1.00 45.12 272 PRO A CA 1
ATOM 2119 C C . PRO A 1 272 ? -14.468 18.242 19.108 1.00 45.12 272 PRO A C 1
ATOM 2121 O O . PRO A 1 272 ? -14.735 19.453 19.303 1.00 45.12 272 PRO A O 1
#